Protein AF-A0A871RFK1-F1 (afdb_monomer_lite)

Organism: Dekkera bruxellensis (NCBI:txid5007)

Radius of gyration: 20.83 Å; chains: 1; bounding box: 51×45×63 Å

Foldseek 3Di:
DDAELVCQVVLLVLCVVCVPQRAAAAEHHQLHLLLADQDDQVPDPDNDDQLRQLQVSNCVFKPPNDDDDPQQSVLAGRRHHLVVSVVVVLVSCVVDVLHAHDDAEFAPPHAQFSNNPPRYPCVVVCVVDVVVVPVSVVRPHGDPIHGHRVSSVVRRLSSLLSCLVSVHEYEYEDDPPLVVVVVSCCVRQVDDPPDRSDRYAYEDELDDDALVSLLVCCVRPVRYAYEHWCPRDCVPPVVRVLVSVVVVSDDLLRYDYFNPDDLVNVPPPDDPPDDDPVVSSCLSVPPPPPRPNVGVVRSVVRQVSVCVSDPPNHPVSNVVSVCVNSVPDD

Sequence (330 aa):
MSTNFIDYSLIHDLSENFPCFVNPNYGVHPWFSHLFTFENFDQEDGYLTTMEIKRKHYSSIFQPSKEISDELLMALPVPIYFPEFIKRIEQLLLENPKSGIGEIGIDKVFRVPQCGYLGVKECQEWIDNPKLKSKVFECTDRSPFRTSMEHQVKILKQFLLLAKKLHRHISLHCVGNDGKLFNILKEIFGGGNGKTYSSEWIDLHSYSGSIEQIRVYTKSFPNIKFSISKVLNLERYKERLRKAFELHYVGVQNILLESDLGLDGLYWEERQNQKCEDDRYEFLISRKEGAQNRHTGLLKDTFEQLEKLGPGITLQKLDKNYAEYLSISD

Structure (mmCIF, N/CA/C/O backbone):
data_AF-A0A871RFK1-F1
#
_entry.id   AF-A0A871RFK1-F1
#
loop_
_atom_site.group_PDB
_atom_site.id
_atom_site.type_symbol
_atom_site.label_atom_id
_atom_site.label_alt_id
_atom_site.label_comp_id
_atom_site.label_asym_id
_atom_site.label_entity_id
_atom_site.label_seq_id
_atom_site.pdbx_PDB_ins_code
_atom_site.Cartn_x
_atom_site.Cartn_y
_atom_site.Cartn_z
_atom_site.occupancy
_atom_site.B_iso_or_equiv
_atom_site.auth_seq_id
_atom_site.auth_comp_id
_atom_site.auth_asym_id
_atom_site.auth_atom_id
_atom_site.pdbx_PDB_model_num
ATOM 1 N N . MET A 1 1 ? -1.344 -9.044 3.424 1.00 84.31 1 MET A N 1
ATOM 2 C CA . MET A 1 1 ? -1.675 -8.212 2.246 1.00 84.31 1 MET A CA 1
ATOM 3 C C . MET A 1 1 ? -0.592 -8.428 1.212 1.00 84.31 1 MET A C 1
ATOM 5 O O . MET A 1 1 ? 0.540 -8.657 1.629 1.00 84.31 1 MET A O 1
ATOM 9 N N . SER A 1 2 ? -0.907 -8.433 -0.086 1.00 84.56 2 SER A N 1
ATOM 10 C CA . SER A 1 2 ? 0.148 -8.551 -1.095 1.00 84.56 2 SER A CA 1
ATOM 11 C C . SER A 1 2 ? 0.857 -7.211 -1.204 1.00 84.56 2 SER A C 1
ATOM 13 O O . SER A 1 2 ? 0.207 -6.166 -1.233 1.00 84.56 2 SER A O 1
ATOM 15 N N . THR A 1 3 ? 2.184 -7.236 -1.251 1.00 80.38 3 THR A N 1
ATOM 16 C CA . THR A 1 3 ? 2.973 -6.012 -1.432 1.00 80.38 3 THR A CA 1
ATOM 17 C C . THR A 1 3 ? 3.567 -5.949 -2.832 1.00 80.38 3 THR A C 1
ATOM 19 O O . THR A 1 3 ? 3.635 -4.875 -3.430 1.00 80.38 3 THR A O 1
ATOM 22 N N . ASN A 1 4 ? 3.946 -7.099 -3.388 1.00 79.06 4 ASN A N 1
ATOM 23 C CA . ASN A 1 4 ? 4.531 -7.226 -4.716 1.00 79.06 4 ASN A CA 1
ATOM 24 C C . ASN A 1 4 ? 3.680 -8.142 -5.630 1.00 79.06 4 ASN A C 1
ATOM 26 O O . ASN A 1 4 ? 2.620 -8.642 -5.250 1.00 79.06 4 ASN A O 1
ATOM 30 N N . PHE A 1 5 ? 4.155 -8.358 -6.860 1.00 77.12 5 PHE A N 1
ATOM 31 C CA . PHE A 1 5 ? 3.477 -9.183 -7.867 1.00 77.12 5 PHE A CA 1
ATOM 32 C C . PHE A 1 5 ? 3.624 -10.702 -7.665 1.00 77.12 5 PHE A C 1
ATOM 34 O O . PHE A 1 5 ? 3.011 -11.460 -8.404 1.00 77.12 5 PHE A O 1
ATOM 41 N N . ILE A 1 6 ? 4.453 -11.157 -6.733 1.00 77.25 6 ILE A N 1
ATOM 42 C CA . ILE A 1 6 ? 4.689 -12.571 -6.416 1.00 77.25 6 ILE A CA 1
ATOM 43 C C . ILE A 1 6 ? 3.770 -13.000 -5.264 1.00 77.25 6 ILE A C 1
ATOM 45 O O . ILE A 1 6 ? 3.213 -14.094 -5.280 1.00 77.25 6 ILE A O 1
ATOM 49 N N . ASP A 1 7 ? 3.545 -12.115 -4.291 1.00 80.75 7 ASP A N 1
ATOM 50 C CA . ASP A 1 7 ? 2.812 -12.437 -3.064 1.00 80.75 7 ASP A CA 1
ATOM 51 C C . ASP A 1 7 ? 1.319 -12.712 -3.306 1.00 80.75 7 ASP A C 1
ATOM 53 O O . ASP A 1 7 ? 0.676 -13.371 -2.488 1.00 80.75 7 ASP A O 1
ATOM 57 N N . TYR A 1 8 ? 0.729 -12.185 -4.389 1.00 86.25 8 TYR A N 1
ATOM 58 C CA . TYR A 1 8 ? -0.724 -12.256 -4.579 1.00 86.25 8 TYR A CA 1
ATOM 59 C C . TYR A 1 8 ? -1.221 -13.701 -4.725 1.00 86.25 8 TYR A C 1
ATOM 61 O O . TYR A 1 8 ? -2.294 -14.012 -4.212 1.00 86.25 8 TYR A O 1
ATOM 69 N N . SER A 1 9 ? -0.454 -14.587 -5.377 1.00 84.06 9 SER A N 1
ATOM 70 C CA . SER A 1 9 ? -0.829 -16.000 -5.505 1.00 84.06 9 SER A CA 1
ATOM 71 C C . SER A 1 9 ? -0.692 -16.724 -4.171 1.00 84.06 9 SER A C 1
ATOM 73 O O . SER A 1 9 ? -1.617 -17.413 -3.769 1.00 84.06 9 SER A O 1
ATOM 75 N N . LEU A 1 10 ? 0.390 -16.474 -3.424 1.00 83.31 10 LEU A N 1
ATOM 76 C CA . LEU A 1 10 ? 0.588 -17.048 -2.088 1.00 83.31 10 LEU A CA 1
ATOM 77 C C . LEU A 1 10 ? -0.544 -16.660 -1.131 1.00 83.31 10 LEU A C 1
ATOM 79 O O . LEU A 1 10 ? -1.029 -17.478 -0.355 1.00 83.31 10 LEU A O 1
ATOM 83 N N . ILE A 1 11 ? -0.987 -15.405 -1.186 1.00 85.31 11 ILE A N 1
ATOM 84 C CA . ILE A 1 11 ? -2.087 -14.908 -0.353 1.00 85.31 11 ILE A CA 1
ATOM 85 C C . ILE A 1 11 ? -3.430 -15.479 -0.795 1.00 85.31 11 ILE A C 1
ATOM 87 O O . ILE A 1 11 ? -4.276 -15.753 0.055 1.00 85.31 11 ILE A O 1
ATOM 91 N N . HIS A 1 12 ? -3.628 -15.666 -2.099 1.00 88.00 12 HIS A N 1
ATOM 92 C CA . HIS A 1 12 ? -4.802 -16.355 -2.612 1.00 88.00 12 HIS A CA 1
ATOM 93 C C . HIS A 1 12 ? -4.849 -17.807 -2.117 1.00 88.00 12 HIS A C 1
ATOM 95 O O . HIS A 1 12 ? -5.829 -18.186 -1.478 1.00 88.00 12 HIS A O 1
ATOM 101 N N . ASP A 1 13 ? -3.762 -18.563 -2.273 1.00 85.50 13 ASP A N 1
ATOM 102 C CA . ASP A 1 13 ? -3.661 -19.945 -1.794 1.00 85.50 13 ASP A CA 1
ATOM 103 C C . ASP A 1 13 ? -3.883 -20.031 -0.276 1.00 85.50 13 ASP A C 1
ATOM 105 O O . ASP A 1 13 ? -4.567 -20.927 0.219 1.00 85.50 13 ASP A O 1
ATOM 109 N N . LEU A 1 14 ? -3.361 -19.067 0.491 1.00 83.69 14 LEU A N 1
ATOM 110 C CA . LEU A 1 14 ? -3.623 -18.978 1.929 1.00 83.69 14 LEU A CA 1
ATOM 111 C C . LEU A 1 14 ? -5.095 -18.731 2.249 1.00 83.69 14 LEU A C 1
ATOM 113 O O . LEU A 1 14 ? -5.609 -19.299 3.212 1.00 83.69 14 LEU A O 1
ATOM 117 N N . SER A 1 15 ? -5.770 -17.891 1.468 1.00 87.38 15 SER A N 1
ATOM 118 C CA . SER A 1 15 ? -7.193 -17.621 1.667 1.00 87.38 15 SER A CA 1
ATOM 119 C C . SER A 1 15 ? -8.080 -18.816 1.335 1.00 87.38 15 SER A C 1
ATOM 121 O O . SER A 1 15 ? -9.056 -19.038 2.043 1.00 87.38 15 SER A O 1
ATOM 123 N N . GLU A 1 16 ? -7.703 -19.627 0.346 1.00 86.81 16 GLU A N 1
ATOM 124 C CA . GLU A 1 16 ? -8.423 -20.857 0.001 1.00 86.81 16 GLU A CA 1
ATOM 125 C C . GLU A 1 16 ? -8.238 -21.943 1.068 1.00 86.81 16 GLU A C 1
ATOM 127 O O . GLU A 1 16 ? -9.184 -22.641 1.429 1.00 86.81 16 GLU A O 1
ATOM 132 N N . ASN A 1 17 ? -7.032 -22.054 1.634 1.00 83.62 17 ASN A N 1
ATOM 133 C CA . ASN A 1 17 ? -6.745 -23.030 2.686 1.00 83.62 17 ASN A CA 1
ATOM 134 C C . ASN A 1 17 ? -7.296 -22.615 4.062 1.00 83.62 17 ASN A C 1
ATOM 136 O O . ASN A 1 17 ? -7.640 -23.474 4.876 1.00 83.62 17 ASN A O 1
ATOM 140 N N . PHE A 1 18 ? -7.403 -21.308 4.337 1.00 82.31 18 PHE A N 1
ATOM 141 C CA . PHE A 1 18 ? -7.827 -20.773 5.638 1.00 82.31 18 PHE A CA 1
ATOM 142 C C . PHE A 1 18 ? -8.900 -19.667 5.526 1.00 82.31 18 PHE A C 1
ATOM 144 O O . PHE A 1 18 ? -8.727 -18.580 6.090 1.00 82.31 18 PHE A O 1
ATOM 151 N N . PRO A 1 19 ? -10.055 -19.927 4.884 1.00 80.94 19 PRO A N 1
ATOM 152 C CA . PRO A 1 19 ? -11.043 -18.900 4.517 1.00 80.94 19 PRO A CA 1
ATOM 153 C C . PRO A 1 19 ? -11.744 -18.225 5.707 1.00 80.94 19 PRO A C 1
ATOM 155 O O . PRO A 1 19 ? -12.344 -17.159 5.561 1.00 80.94 19 PRO A O 1
ATOM 158 N N . CYS A 1 20 ? -11.678 -18.823 6.901 1.00 77.88 20 CYS A N 1
ATOM 159 C CA . CYS A 1 20 ? -12.204 -18.229 8.135 1.00 77.88 20 CYS A CA 1
ATOM 160 C C . CYS A 1 20 ? -11.211 -17.285 8.832 1.00 77.88 20 CYS A C 1
ATOM 162 O O . CYS A 1 20 ? -11.619 -16.519 9.700 1.00 77.88 20 CYS A O 1
ATOM 164 N N . PHE A 1 21 ? -9.923 -17.357 8.487 1.00 75.62 21 PHE A N 1
ATOM 165 C CA . PHE A 1 21 ? -8.849 -16.631 9.175 1.00 75.62 21 PHE A CA 1
ATOM 166 C C . PHE A 1 21 ? -8.139 -15.628 8.270 1.00 75.62 21 PHE A C 1
ATOM 168 O O . PHE A 1 21 ? -7.606 -14.632 8.755 1.00 75.62 21 PHE A O 1
ATOM 175 N N . VAL A 1 22 ? -8.130 -15.878 6.962 1.00 82.75 22 VAL A N 1
ATOM 176 C CA . VAL A 1 22 ? -7.402 -15.072 5.988 1.00 82.75 22 VAL A CA 1
ATOM 177 C C . VAL A 1 22 ? -8.393 -14.337 5.101 1.00 82.75 22 VAL A C 1
ATOM 179 O O . VAL A 1 22 ? -9.100 -14.940 4.298 1.00 82.75 22 VAL A O 1
ATOM 182 N N . ASN A 1 23 ? -8.399 -13.010 5.219 1.00 86.75 23 ASN A N 1
ATOM 183 C CA . ASN A 1 23 ? -9.029 -12.143 4.236 1.00 86.75 23 ASN A CA 1
ATOM 184 C C . ASN A 1 23 ? -7.957 -11.598 3.270 1.00 86.75 23 ASN A C 1
ATOM 186 O O . ASN A 1 23 ? -7.140 -10.761 3.680 1.00 86.75 23 ASN A O 1
ATOM 190 N N . PRO A 1 24 ? -7.901 -12.073 2.012 1.00 91.75 24 PRO A N 1
ATOM 191 C CA . PRO A 1 24 ? -6.840 -11.687 1.104 1.00 91.75 24 PRO A CA 1
ATOM 192 C C . PRO A 1 24 ? -7.029 -10.238 0.656 1.00 91.75 24 PRO A C 1
ATOM 194 O O . PRO A 1 24 ? -8.115 -9.800 0.291 1.00 91.75 24 PRO A O 1
ATOM 197 N N . ASN A 1 25 ? -5.935 -9.489 0.679 1.00 93.25 25 ASN A N 1
ATOM 198 C CA . ASN A 1 25 ? -5.876 -8.136 0.152 1.00 93.25 25 ASN A CA 1
ATOM 199 C C . ASN A 1 25 ? -4.834 -8.120 -0.959 1.00 93.25 25 ASN A C 1
ATOM 201 O O . ASN A 1 25 ? -3.708 -8.577 -0.730 1.00 93.25 25 ASN A O 1
ATOM 205 N N . TYR A 1 26 ? -5.239 -7.636 -2.134 1.00 95.38 26 TYR A N 1
ATOM 206 C CA . TYR A 1 26 ? -4.421 -7.631 -3.341 1.00 95.38 26 TYR A CA 1
ATOM 207 C C . TYR A 1 26 ? -4.060 -6.207 -3.758 1.00 95.38 26 TYR A C 1
ATOM 209 O O . TYR A 1 26 ? -4.926 -5.353 -3.940 1.00 95.38 26 TYR A O 1
ATOM 217 N N . GLY A 1 27 ? -2.777 -5.941 -3.947 1.00 94.88 27 GLY A N 1
ATOM 218 C CA . GLY A 1 27 ? -2.260 -4.614 -4.235 1.00 94.88 27 GLY A CA 1
ATOM 219 C C . GLY A 1 27 ? -0.794 -4.624 -4.644 1.00 94.88 27 GLY A C 1
ATOM 220 O O . GLY A 1 27 ? -0.107 -5.645 -4.576 1.00 94.88 27 GLY A O 1
ATOM 221 N N . VAL A 1 28 ? -0.342 -3.456 -5.099 1.00 94.31 28 VAL A N 1
ATOM 222 C CA . VAL A 1 28 ? 1.063 -3.150 -5.369 1.00 94.31 28 VAL A CA 1
ATOM 223 C C . VAL A 1 28 ? 1.486 -2.026 -4.443 1.00 94.31 28 VAL A C 1
ATOM 225 O O . VAL A 1 28 ? 1.091 -0.867 -4.621 1.00 94.31 28 VAL A O 1
ATOM 228 N N . HIS A 1 29 ? 2.348 -2.369 -3.498 1.00 94.81 29 HIS A N 1
ATOM 229 C CA . HIS A 1 29 ? 2.961 -1.415 -2.601 1.00 94.81 29 HIS A CA 1
ATOM 230 C C . HIS A 1 29 ? 3.840 -0.441 -3.410 1.00 94.81 29 HIS A C 1
ATOM 232 O O . HIS A 1 29 ? 4.533 -0.865 -4.346 1.00 94.81 29 HIS A O 1
ATOM 238 N N . PRO A 1 30 ? 3.883 0.867 -3.085 1.00 95.50 30 PRO A N 1
ATOM 239 C CA . PRO A 1 30 ? 4.651 1.856 -3.846 1.00 95.50 30 PRO A CA 1
ATOM 240 C C . PRO A 1 30 ? 6.140 1.537 -3.977 1.00 95.50 30 PRO A C 1
ATOM 242 O O . PRO A 1 30 ? 6.769 1.990 -4.934 1.00 95.50 30 PRO A O 1
ATOM 245 N N . TRP A 1 31 ? 6.706 0.728 -3.082 1.00 92.69 31 TRP A N 1
ATOM 246 C CA . TRP A 1 31 ? 8.080 0.236 -3.219 1.00 92.69 31 TRP A CA 1
ATOM 247 C C . TRP A 1 31 ? 8.287 -0.565 -4.507 1.00 92.69 31 TRP A C 1
ATOM 249 O O . TRP A 1 31 ? 9.310 -0.401 -5.163 1.00 92.69 31 TRP A O 1
ATOM 259 N N . PHE A 1 32 ? 7.289 -1.337 -4.932 1.00 93.50 32 PHE A N 1
ATOM 260 C CA . PHE A 1 32 ? 7.335 -2.197 -6.118 1.00 93.50 32 PHE A CA 1
ATOM 261 C C . PHE A 1 32 ? 6.667 -1.579 -7.348 1.00 93.50 32 PHE A C 1
ATOM 263 O O . PHE A 1 32 ? 6.659 -2.182 -8.415 1.00 93.50 32 PHE A O 1
ATOM 270 N N . SER A 1 33 ? 6.157 -0.350 -7.237 1.00 95.12 33 SER A N 1
ATOM 271 C CA . SER A 1 33 ? 5.533 0.378 -8.353 1.00 95.12 33 SER A CA 1
ATOM 272 C C . SER A 1 33 ? 6.406 0.424 -9.611 1.00 95.12 33 SER A C 1
ATOM 274 O O . SER A 1 33 ? 5.896 0.289 -10.714 1.00 95.12 33 SER A O 1
ATOM 276 N N . HIS A 1 34 ? 7.728 0.545 -9.454 1.00 94.31 34 HIS A N 1
ATOM 277 C CA . HIS A 1 34 ? 8.665 0.603 -10.575 1.00 94.31 34 HIS A CA 1
ATOM 278 C C . HIS A 1 34 ? 8.710 -0.662 -11.432 1.00 94.31 34 HIS A C 1
ATOM 280 O O . HIS A 1 34 ? 9.168 -0.605 -12.570 1.00 94.31 34 HIS A O 1
ATOM 286 N N . LEU A 1 35 ? 8.241 -1.793 -10.910 1.00 93.56 35 LEU A N 1
ATOM 287 C CA . LEU A 1 35 ? 8.235 -3.067 -11.618 1.00 93.56 35 LEU A CA 1
ATOM 288 C C . LEU A 1 35 ? 7.135 -3.154 -12.675 1.00 93.56 35 LEU A C 1
ATOM 290 O O . LEU A 1 35 ? 7.085 -4.135 -13.404 1.00 93.56 35 LEU A O 1
ATOM 294 N N . PHE A 1 36 ? 6.261 -2.155 -12.769 1.00 95.19 36 PHE A N 1
ATOM 295 C CA . PHE A 1 36 ? 5.102 -2.177 -13.646 1.00 95.19 36 PHE A CA 1
ATOM 296 C C . PHE A 1 36 ? 5.214 -1.132 -14.748 1.00 95.19 36 PHE A C 1
ATOM 298 O O . PHE A 1 36 ? 5.597 0.005 -14.498 1.00 95.19 36 PHE A O 1
ATOM 305 N N . THR A 1 37 ? 4.821 -1.492 -15.965 1.00 96.69 37 THR A N 1
ATOM 306 C CA . THR A 1 37 ? 4.751 -0.590 -17.118 1.00 96.69 37 THR A CA 1
ATOM 307 C C . THR A 1 37 ? 3.324 -0.486 -17.651 1.00 96.69 37 THR A C 1
ATOM 309 O O . THR A 1 37 ? 2.508 -1.392 -17.496 1.00 96.69 37 THR A O 1
ATOM 312 N N . PHE A 1 38 ? 3.018 0.639 -18.293 1.00 96.94 38 PHE A N 1
ATOM 313 C CA . PHE A 1 38 ? 1.800 0.814 -19.092 1.00 96.94 38 PHE A CA 1
ATOM 314 C C . PHE A 1 38 ? 2.080 0.742 -20.598 1.00 96.94 38 PHE A C 1
ATOM 316 O O . PHE A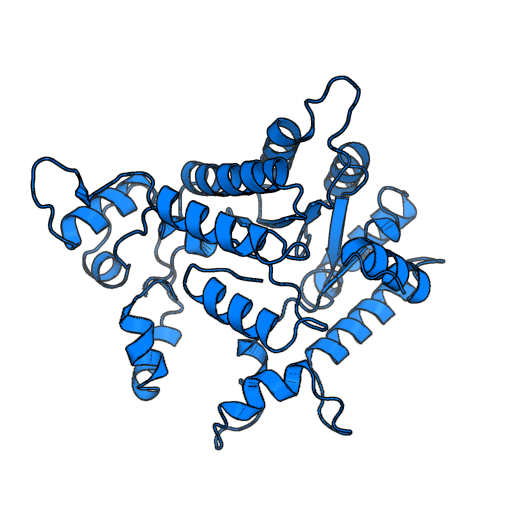 1 38 ? 1.139 0.803 -21.386 1.00 96.94 38 PHE A O 1
ATOM 323 N N . GLU A 1 39 ? 3.349 0.641 -20.991 1.00 94.56 39 GLU A N 1
ATOM 324 C CA . GLU A 1 39 ? 3.770 0.431 -22.374 1.00 94.56 39 GLU A CA 1
ATOM 325 C C . GLU A 1 39 ? 3.742 -1.065 -22.681 1.00 94.56 39 GLU A C 1
ATOM 327 O O . GLU A 1 39 ? 4.198 -1.877 -21.875 1.00 94.56 39 GLU A O 1
ATOM 332 N N . ASN A 1 40 ? 3.170 -1.425 -23.829 1.00 91.56 40 ASN A N 1
ATOM 333 C CA . ASN A 1 40 ? 3.165 -2.803 -24.294 1.00 91.56 40 ASN A CA 1
ATOM 334 C C . ASN A 1 40 ? 4.385 -3.039 -25.190 1.00 91.56 40 ASN A C 1
ATOM 336 O O . ASN A 1 40 ? 4.346 -2.739 -26.382 1.00 91.56 40 ASN A O 1
ATOM 340 N N . PHE A 1 41 ? 5.456 -3.571 -24.602 1.00 86.88 41 PHE A N 1
ATOM 341 C CA . PHE A 1 41 ? 6.702 -3.847 -25.317 1.00 86.88 41 PHE A CA 1
ATOM 342 C C . PHE A 1 41 ? 6.613 -5.048 -26.272 1.00 86.88 41 PHE A C 1
ATOM 344 O O . PHE A 1 41 ? 7.474 -5.180 -27.136 1.00 86.88 41 PHE A O 1
ATOM 351 N N . ASP A 1 42 ? 5.562 -5.873 -26.187 1.00 77.50 42 ASP A N 1
ATOM 352 C CA . ASP A 1 42 ? 5.344 -6.999 -27.109 1.00 77.50 42 ASP A CA 1
ATOM 353 C C . ASP A 1 42 ? 4.800 -6.548 -28.479 1.00 77.50 42 ASP A C 1
ATOM 355 O O . ASP A 1 42 ? 4.750 -7.338 -29.420 1.00 77.50 42 ASP A O 1
ATOM 359 N N . GLN A 1 43 ? 4.357 -5.289 -28.595 1.00 67.88 43 GLN A N 1
ATOM 360 C CA . GLN A 1 43 ? 3.710 -4.728 -29.789 1.00 67.88 43 GLN A CA 1
ATOM 361 C C . GLN A 1 43 ? 4.558 -3.678 -30.526 1.00 67.88 43 GLN A C 1
ATOM 363 O O . GLN A 1 43 ? 4.059 -3.061 -31.465 1.00 67.88 43 GLN A O 1
ATOM 368 N N . GLU A 1 44 ? 5.806 -3.433 -30.116 1.00 63.62 44 GLU A N 1
ATOM 369 C CA . GLU A 1 44 ? 6.665 -2.458 -30.801 1.00 63.62 44 GLU A CA 1
ATOM 370 C C . GLU A 1 44 ? 7.214 -3.010 -32.129 1.00 63.62 44 GLU A C 1
ATOM 372 O O . GLU A 1 44 ? 7.604 -4.173 -32.215 1.00 63.62 44 GLU A O 1
ATOM 377 N N . ASP A 1 45 ? 7.274 -2.149 -33.158 1.00 53.75 45 ASP A N 1
ATOM 378 C CA . ASP A 1 45 ? 7.671 -2.437 -34.557 1.00 53.75 45 ASP A CA 1
ATOM 379 C C . ASP A 1 45 ? 9.154 -2.857 -34.745 1.00 53.75 45 ASP A C 1
ATOM 381 O O . ASP A 1 45 ? 9.724 -2.797 -35.835 1.00 53.75 45 ASP A O 1
ATOM 385 N N . GLY A 1 46 ? 9.801 -3.324 -33.681 1.00 63.22 46 GLY A N 1
ATOM 386 C CA . GLY A 1 46 ? 11.129 -3.912 -33.668 1.00 63.22 46 GLY A CA 1
ATOM 387 C C . GLY A 1 46 ? 11.298 -4.714 -32.385 1.00 63.22 46 GLY A C 1
ATOM 388 O O . GLY A 1 46 ? 10.930 -4.249 -31.311 1.00 63.22 46 GLY A O 1
ATOM 389 N N . TYR A 1 47 ? 11.840 -5.927 -32.490 1.00 74.94 47 TYR A N 1
ATOM 390 C CA . TYR A 1 47 ? 12.108 -6.786 -31.337 1.00 74.94 47 TYR A CA 1
ATOM 391 C C . TYR A 1 47 ? 13.158 -6.134 -30.425 1.00 74.94 47 TYR A C 1
ATOM 393 O O . TYR A 1 47 ? 14.356 -6.354 -30.606 1.00 74.94 47 TYR A O 1
ATOM 401 N N . LEU A 1 48 ? 12.719 -5.316 -29.463 1.00 85.19 48 LEU A N 1
ATOM 402 C CA . LEU A 1 48 ? 13.598 -4.783 -28.430 1.00 85.19 48 LEU A CA 1
ATOM 403 C C . LEU A 1 48 ? 14.176 -5.942 -27.621 1.00 85.19 48 LEU A C 1
ATOM 405 O O . LEU A 1 48 ? 13.473 -6.864 -27.202 1.00 85.19 48 LEU A O 1
ATOM 409 N N . THR A 1 49 ? 15.473 -5.877 -27.354 1.00 91.44 49 THR A N 1
ATOM 410 C CA . THR A 1 49 ? 16.112 -6.780 -26.406 1.00 91.44 49 THR A CA 1
ATOM 411 C C . THR A 1 49 ? 15.594 -6.517 -24.992 1.00 91.44 49 THR A C 1
ATOM 413 O O . THR A 1 49 ? 15.170 -5.414 -24.636 1.00 91.44 49 THR A O 1
ATOM 416 N N . THR A 1 50 ? 15.710 -7.523 -24.125 1.00 90.25 50 THR A N 1
ATOM 417 C CA . THR A 1 50 ? 15.404 -7.402 -22.694 1.00 90.25 50 THR A CA 1
ATOM 418 C C . THR A 1 50 ? 16.071 -6.184 -22.047 1.00 90.25 50 THR A C 1
ATOM 420 O O . THR A 1 50 ? 15.442 -5.493 -21.249 1.00 90.25 50 THR A O 1
ATOM 423 N N . MET A 1 51 ? 17.331 -5.898 -22.387 1.00 92.31 51 MET A N 1
ATOM 424 C CA . MET A 1 51 ? 18.063 -4.768 -21.812 1.00 92.31 51 MET A CA 1
ATOM 425 C C . MET A 1 51 ? 17.509 -3.420 -22.286 1.00 92.31 51 MET A C 1
ATOM 427 O O . MET A 1 51 ? 17.389 -2.493 -21.487 1.00 92.31 51 MET A O 1
ATOM 431 N N . GLU A 1 52 ? 17.122 -3.314 -23.558 1.00 93.88 52 GLU A N 1
ATOM 432 C CA . GLU A 1 52 ? 16.512 -2.101 -24.110 1.00 93.88 52 GLU A CA 1
ATOM 433 C C . GLU A 1 52 ? 15.149 -1.821 -23.478 1.00 93.88 52 GLU A C 1
ATOM 435 O O . GLU A 1 52 ? 14.895 -0.683 -23.087 1.00 93.88 52 GLU A O 1
ATOM 440 N N . ILE A 1 53 ? 14.320 -2.854 -23.278 1.00 94.12 53 ILE A N 1
ATOM 441 C CA . ILE A 1 53 ? 13.033 -2.737 -22.575 1.00 94.12 53 ILE A CA 1
ATOM 442 C C . ILE A 1 53 ? 13.244 -2.202 -21.154 1.00 94.12 53 ILE A C 1
ATOM 444 O O . ILE A 1 53 ? 12.636 -1.203 -20.761 1.00 94.12 53 ILE A O 1
ATOM 448 N N . LYS A 1 54 ? 14.141 -2.836 -20.385 1.00 94.12 54 LYS A N 1
ATOM 449 C CA . LYS A 1 54 ? 14.465 -2.404 -19.018 1.00 94.12 54 LYS A CA 1
ATOM 450 C C . LYS A 1 54 ? 14.961 -0.959 -19.012 1.00 94.12 54 LYS A C 1
ATOM 452 O O . LYS A 1 54 ? 14.446 -0.131 -18.263 1.00 94.12 54 LYS A O 1
ATOM 457 N N . ARG A 1 55 ? 15.930 -0.628 -19.870 1.00 95.44 55 ARG A N 1
ATOM 458 C CA . ARG A 1 55 ? 16.513 0.716 -19.950 1.00 95.44 55 ARG A CA 1
ATOM 459 C C . ARG A 1 55 ? 15.463 1.764 -20.311 1.00 95.44 55 ARG A C 1
ATOM 461 O O . ARG A 1 55 ? 15.421 2.799 -19.648 1.00 95.44 55 ARG A O 1
ATOM 468 N N . LYS A 1 56 ? 14.611 1.497 -21.304 1.00 95.25 56 LYS A N 1
ATOM 469 C CA . LYS A 1 56 ? 13.537 2.397 -21.750 1.00 95.25 56 LYS A CA 1
ATOM 470 C C . LYS A 1 56 ? 12.537 2.662 -20.628 1.00 95.25 56 LYS A C 1
ATOM 472 O O . LYS A 1 56 ? 12.314 3.818 -20.269 1.00 95.25 56 LYS A O 1
ATOM 477 N N . HIS A 1 57 ? 12.017 1.602 -20.011 1.00 96.38 57 HIS A N 1
ATOM 478 C CA . HIS A 1 57 ? 11.061 1.716 -18.913 1.00 96.38 57 HIS A CA 1
ATOM 479 C C . HIS A 1 57 ? 11.656 2.429 -17.697 1.00 96.38 57 HIS A C 1
ATOM 481 O O . HIS A 1 57 ? 11.172 3.494 -17.315 1.00 96.38 57 HIS A O 1
ATOM 487 N N . TYR A 1 58 ? 12.734 1.900 -17.108 1.00 96.00 58 TYR A N 1
ATOM 488 C CA . TYR A 1 58 ? 13.269 2.427 -15.850 1.00 96.00 58 TYR A CA 1
ATOM 489 C C . TYR A 1 58 ? 13.790 3.859 -15.988 1.00 96.00 58 TYR A C 1
ATOM 491 O O . TYR A 1 58 ? 13.563 4.669 -15.090 1.00 96.00 58 TYR A O 1
ATOM 499 N N . SER A 1 59 ? 14.397 4.220 -17.126 1.00 96.75 59 SER A N 1
ATOM 500 C CA . SER A 1 59 ? 14.840 5.604 -17.366 1.00 96.75 59 SER A CA 1
ATOM 501 C C . SER A 1 59 ? 13.671 6.589 -17.444 1.00 96.75 59 SER A C 1
ATOM 503 O O . SER A 1 59 ? 13.834 7.747 -17.069 1.00 96.75 59 SER A O 1
ATOM 505 N N . SER A 1 60 ? 12.490 6.148 -17.892 1.00 97.00 60 SER A N 1
ATOM 506 C CA . SER A 1 60 ? 11.302 7.009 -17.982 1.00 97.00 60 SER A CA 1
ATOM 507 C C . SER A 1 60 ? 10.654 7.292 -16.620 1.00 97.00 60 SER A C 1
ATOM 509 O O . SER A 1 60 ? 10.043 8.344 -16.424 1.00 97.00 60 SER A O 1
ATOM 511 N N . ILE A 1 61 ? 10.798 6.374 -15.657 1.00 97.38 61 ILE A N 1
ATOM 512 C CA . ILE A 1 61 ? 10.117 6.457 -14.359 1.00 97.38 61 ILE A CA 1
ATOM 513 C C . ILE A 1 61 ? 11.046 6.781 -13.193 1.00 97.38 61 ILE A C 1
ATOM 515 O O . ILE A 1 61 ? 10.552 7.144 -12.128 1.00 97.38 61 ILE A O 1
ATOM 519 N N . PHE A 1 62 ? 12.364 6.648 -13.335 1.00 97.00 62 PHE A N 1
ATOM 520 C CA . PHE A 1 62 ? 13.292 6.918 -12.243 1.00 97.00 62 PHE A CA 1
ATOM 521 C C . PHE A 1 62 ? 13.615 8.400 -12.078 1.00 97.00 62 PHE A C 1
ATOM 523 O O . PHE A 1 62 ? 13.686 9.187 -13.018 1.00 97.00 62 PHE A O 1
ATOM 530 N N . GLN A 1 63 ? 13.809 8.779 -10.818 1.00 95.38 63 GLN A N 1
ATOM 531 C CA . GLN A 1 63 ? 14.219 10.107 -10.395 1.00 95.38 63 GLN A CA 1
ATOM 532 C C . GLN A 1 63 ? 15.390 10.006 -9.408 1.00 95.38 63 GLN A C 1
ATOM 534 O O . GLN A 1 63 ? 15.331 9.179 -8.495 1.00 95.38 63 GLN A O 1
ATOM 539 N N . PRO A 1 64 ? 16.425 10.856 -9.523 1.00 95.31 64 PRO A N 1
ATOM 540 C CA . PRO A 1 64 ? 16.606 11.875 -10.563 1.00 95.31 64 PRO A CA 1
ATOM 541 C C . PRO A 1 64 ? 16.860 11.254 -11.946 1.00 95.31 64 PRO A C 1
ATOM 543 O O . PRO A 1 64 ? 17.385 10.147 -12.026 1.00 95.31 64 PRO A O 1
ATOM 546 N N . SER A 1 65 ? 16.528 11.983 -13.017 1.00 93.75 65 SER A N 1
ATOM 547 C CA . SER A 1 65 ? 16.840 11.582 -14.398 1.00 93.75 65 SER A CA 1
ATOM 548 C C . SER A 1 65 ? 18.357 11.557 -14.607 1.00 93.75 65 SER A C 1
ATOM 550 O O . SER A 1 65 ? 18.981 12.593 -14.840 1.00 93.75 65 SER A O 1
ATOM 552 N N . LYS A 1 66 ? 18.958 10.377 -14.454 1.00 92.31 66 LYS A N 1
ATOM 553 C CA . LYS A 1 66 ? 20.389 10.098 -14.615 1.00 92.31 66 LYS A CA 1
ATOM 554 C C . LYS A 1 66 ? 20.560 8.751 -15.303 1.00 92.31 66 LYS A C 1
ATOM 556 O O . LYS A 1 66 ? 19.643 7.935 -15.300 1.00 92.31 66 LYS A O 1
ATOM 561 N N . GLU A 1 67 ? 21.745 8.524 -15.850 1.00 92.56 67 GLU A N 1
ATOM 562 C CA . GLU A 1 67 ? 22.100 7.238 -16.434 1.00 92.56 67 GLU A CA 1
ATOM 563 C C . GLU A 1 67 ? 22.012 6.116 -15.391 1.00 92.56 67 GLU A C 1
ATOM 565 O O . GLU A 1 67 ? 22.564 6.217 -14.293 1.00 92.56 67 GLU A O 1
ATOM 570 N N . ILE A 1 68 ? 21.282 5.060 -15.745 1.00 94.25 68 ILE A N 1
ATOM 571 C CA . ILE A 1 68 ? 21.156 3.839 -14.954 1.00 94.25 68 ILE A CA 1
ATOM 572 C C . ILE A 1 68 ? 22.271 2.891 -15.400 1.00 94.25 68 ILE A C 1
ATOM 574 O O . ILE A 1 68 ? 22.403 2.629 -16.602 1.00 94.25 68 ILE A O 1
ATOM 578 N N . SER A 1 69 ? 23.059 2.398 -14.441 1.00 91.88 69 SER A N 1
ATOM 579 C CA . SER A 1 69 ? 24.161 1.477 -14.722 1.00 91.88 69 SER A CA 1
ATOM 580 C C . SER A 1 69 ?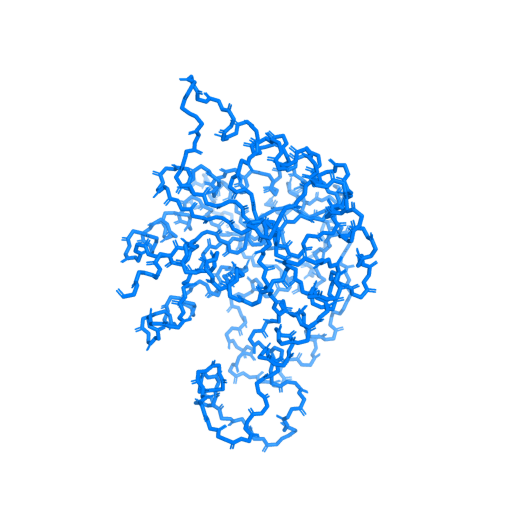 23.644 0.127 -15.222 1.00 91.88 69 SER A C 1
ATOM 582 O O . SER A 1 69 ? 22.539 -0.298 -14.865 1.00 91.88 69 SER A O 1
ATOM 584 N N . ASP A 1 70 ? 24.448 -0.556 -16.036 1.00 90.06 70 ASP A N 1
ATOM 585 C CA . ASP A 1 70 ? 24.090 -1.877 -16.553 1.00 90.06 70 ASP A CA 1
ATOM 586 C C . ASP A 1 70 ? 23.926 -2.897 -15.421 1.00 90.06 70 ASP A C 1
ATOM 588 O O . ASP A 1 70 ? 23.049 -3.748 -15.499 1.00 90.06 70 ASP A O 1
ATOM 592 N N . GLU A 1 71 ? 24.684 -2.784 -14.326 1.00 86.94 71 GLU A N 1
ATOM 593 C CA . GLU A 1 71 ? 24.553 -3.671 -13.163 1.00 86.94 71 GLU A CA 1
ATOM 594 C C . GLU A 1 71 ? 23.174 -3.559 -12.511 1.00 86.94 71 GLU A C 1
ATOM 596 O O . GLU A 1 71 ? 22.558 -4.575 -12.191 1.00 86.94 71 GLU A O 1
ATOM 601 N N . LEU A 1 72 ? 22.661 -2.334 -12.348 1.00 86.88 72 LEU A N 1
ATOM 602 C CA . LEU A 1 72 ? 21.327 -2.126 -11.790 1.00 86.88 72 LEU A CA 1
ATOM 603 C C . LEU A 1 72 ? 20.240 -2.613 -12.756 1.00 86.88 72 LEU A C 1
ATOM 605 O O . LEU A 1 72 ? 19.273 -3.234 -12.326 1.00 86.88 72 LEU A O 1
ATOM 609 N N . LEU A 1 73 ? 20.395 -2.379 -14.062 1.00 90.12 73 LEU A N 1
ATOM 610 C CA . LEU A 1 73 ? 19.451 -2.892 -15.061 1.00 90.12 73 LEU A CA 1
ATOM 611 C C . LEU A 1 73 ? 19.482 -4.421 -15.170 1.00 90.12 73 LEU A C 1
ATOM 613 O O . LEU A 1 73 ? 18.443 -5.038 -15.393 1.00 90.12 73 LEU A O 1
ATOM 617 N N . MET A 1 74 ? 20.643 -5.052 -14.990 1.00 86.38 74 MET A N 1
ATOM 618 C CA . MET A 1 74 ? 20.749 -6.508 -14.904 1.00 86.38 74 MET A CA 1
ATOM 619 C C . MET A 1 74 ? 20.004 -7.041 -13.676 1.00 86.38 74 MET A C 1
ATOM 621 O O . MET A 1 74 ? 19.299 -8.039 -13.802 1.00 86.38 74 MET A O 1
ATOM 625 N N . ALA A 1 75 ? 20.102 -6.353 -12.533 1.00 83.12 75 ALA A N 1
ATOM 626 C CA . ALA A 1 75 ? 19.432 -6.737 -11.291 1.00 83.12 75 ALA A CA 1
ATOM 627 C C . ALA A 1 75 ? 17.910 -6.498 -11.294 1.00 83.12 75 ALA A C 1
ATOM 629 O O . ALA A 1 75 ? 17.174 -7.200 -10.606 1.00 83.12 75 ALA A O 1
ATOM 630 N N . LEU A 1 76 ? 17.418 -5.509 -12.042 1.00 87.06 76 LEU A N 1
ATOM 631 C CA . LEU A 1 76 ? 15.986 -5.234 -12.172 1.00 87.06 76 LEU A CA 1
ATOM 632 C C . LEU A 1 76 ? 15.322 -6.211 -13.156 1.00 87.06 76 LEU A C 1
ATOM 634 O O . LEU A 1 76 ? 15.938 -6.573 -14.157 1.00 87.06 76 LEU A O 1
ATOM 638 N N . PRO A 1 77 ? 14.069 -6.640 -12.941 1.00 87.12 77 PRO A N 1
ATOM 639 C CA . PRO A 1 77 ? 13.371 -7.533 -13.867 1.00 87.12 77 PRO A CA 1
ATOM 640 C C . PRO A 1 77 ? 12.934 -6.821 -15.154 1.00 87.12 77 PRO A C 1
ATOM 642 O O . PRO A 1 77 ? 13.069 -5.611 -15.310 1.00 87.12 77 PRO A O 1
ATOM 645 N N . VAL A 1 78 ? 12.379 -7.579 -16.100 1.00 90.25 78 VAL A N 1
ATOM 646 C CA . VAL A 1 78 ? 11.558 -6.981 -17.166 1.00 90.25 78 VAL A CA 1
ATOM 647 C C . VAL A 1 78 ? 10.276 -6.438 -16.525 1.00 90.25 78 VAL A C 1
ATOM 649 O O . VAL A 1 78 ? 9.660 -7.164 -15.740 1.00 90.25 78 VAL A O 1
ATOM 652 N N . PRO A 1 79 ? 9.865 -5.189 -16.813 1.00 92.88 79 PRO A N 1
ATOM 653 C CA . PRO A 1 79 ? 8.667 -4.622 -16.217 1.00 92.88 79 PRO A CA 1
ATOM 654 C C . PRO A 1 79 ? 7.405 -5.364 -16.658 1.00 92.88 79 PRO A C 1
ATOM 656 O O . PRO A 1 79 ? 7.236 -5.721 -17.821 1.00 92.88 79 PRO A O 1
ATOM 659 N N . ILE A 1 80 ? 6.497 -5.558 -15.712 1.00 92.44 80 ILE A N 1
ATOM 660 C CA . ILE A 1 80 ? 5.236 -6.270 -15.885 1.00 92.44 80 ILE A CA 1
ATOM 661 C C . ILE A 1 80 ? 4.212 -5.333 -16.510 1.00 92.44 80 ILE A C 1
ATOM 663 O O . ILE A 1 80 ? 4.018 -4.208 -16.040 1.00 92.44 80 ILE A O 1
ATOM 667 N N . TYR A 1 81 ? 3.507 -5.803 -17.536 1.00 95.44 81 TYR A N 1
ATOM 668 C CA . TYR A 1 81 ? 2.438 -5.032 -18.153 1.00 95.44 81 TYR A CA 1
ATOM 669 C C . TYR A 1 81 ? 1.248 -4.882 -17.191 1.00 95.44 81 TYR A C 1
ATOM 671 O O . TYR A 1 81 ? 0.469 -5.807 -16.946 1.00 95.44 81 TYR A O 1
ATOM 679 N N . PHE A 1 82 ? 1.113 -3.686 -16.617 1.00 97.12 82 PHE A N 1
ATOM 680 C CA . PHE A 1 82 ? 0.150 -3.388 -15.562 1.00 97.12 82 PHE A CA 1
ATOM 681 C C . PHE A 1 82 ? -1.311 -3.665 -15.956 1.00 97.12 82 PHE A C 1
ATOM 683 O O . PHE A 1 82 ? -2.040 -4.217 -15.130 1.00 97.12 82 PHE A O 1
ATOM 690 N N . PRO A 1 83 ? -1.778 -3.331 -17.180 1.00 97.38 83 PRO A N 1
ATOM 691 C CA . PRO A 1 83 ? -3.161 -3.596 -17.576 1.00 97.38 83 PRO A CA 1
ATOM 692 C C . PRO A 1 83 ? -3.551 -5.078 -17.567 1.00 97.38 83 PRO A C 1
ATOM 694 O O . PRO A 1 83 ? -4.717 -5.387 -17.335 1.00 97.38 83 PRO A O 1
ATOM 697 N N . GLU A 1 84 ? -2.617 -5.998 -17.810 1.00 95.44 84 GLU A N 1
ATOM 698 C CA . GLU A 1 84 ? -2.879 -7.436 -17.683 1.00 95.44 84 GLU A CA 1
ATOM 699 C C . GLU A 1 84 ? -2.874 -7.868 -16.217 1.00 95.44 84 GLU A C 1
ATOM 701 O O . GLU A 1 84 ? -3.797 -8.543 -15.760 1.00 95.44 84 GLU A O 1
ATOM 706 N N . PHE A 1 85 ? -1.892 -7.391 -15.451 1.00 95.25 85 PHE A N 1
ATOM 707 C CA . PHE A 1 85 ? -1.805 -7.670 -14.023 1.00 95.25 85 PHE A CA 1
ATOM 708 C C . PHE A 1 85 ? -3.070 -7.243 -13.265 1.00 95.25 85 PHE A C 1
ATOM 710 O O . PHE A 1 85 ? -3.650 -8.042 -12.532 1.00 95.25 85 PHE A O 1
ATOM 717 N N . ILE A 1 86 ? -3.562 -6.016 -13.471 1.00 97.06 86 ILE A N 1
ATOM 718 C CA . ILE A 1 86 ? -4.759 -5.542 -12.762 1.00 97.06 86 ILE A CA 1
ATOM 719 C C . ILE A 1 86 ? -6.029 -6.299 -13.178 1.00 97.06 86 ILE A C 1
ATOM 721 O O . ILE A 1 86 ? -6.912 -6.483 -12.345 1.00 97.06 86 ILE A O 1
ATOM 725 N N . LYS A 1 87 ? -6.113 -6.806 -14.419 1.00 97.44 87 LYS A N 1
ATOM 726 C CA . LYS A 1 87 ? -7.204 -7.705 -14.836 1.00 97.44 87 LYS A CA 1
ATOM 727 C C . LYS A 1 87 ? -7.162 -9.023 -14.069 1.00 97.44 87 LYS A C 1
ATOM 729 O O . LYS A 1 87 ? -8.212 -9.523 -13.674 1.00 97.44 87 LYS A O 1
ATOM 734 N N . ARG A 1 88 ? -5.966 -9.576 -13.830 1.00 95.38 88 ARG A N 1
ATOM 735 C CA . ARG A 1 88 ? -5.815 -10.774 -12.995 1.00 95.38 88 ARG A CA 1
ATOM 736 C C . ARG A 1 88 ? -6.256 -10.504 -11.558 1.00 95.38 88 ARG A C 1
ATOM 738 O O . ARG A 1 88 ? -6.992 -11.308 -11.000 1.00 95.38 88 ARG A O 1
ATOM 745 N N . ILE A 1 89 ? -5.873 -9.362 -10.985 1.00 96.38 89 ILE A N 1
ATOM 746 C CA . ILE A 1 89 ? -6.329 -8.973 -9.643 1.00 96.38 89 ILE A CA 1
ATOM 747 C C . ILE A 1 89 ? -7.850 -8.788 -9.594 1.00 96.38 89 ILE A C 1
ATOM 749 O O . ILE A 1 89 ? -8.490 -9.252 -8.656 1.00 96.38 89 ILE A O 1
ATOM 753 N N . GLU A 1 90 ? -8.451 -8.168 -10.611 1.00 97.31 90 GLU A N 1
ATOM 754 C CA . GLU A 1 90 ? -9.907 -8.035 -10.711 1.00 97.31 90 GLU A CA 1
ATOM 755 C C . GLU A 1 90 ? -10.621 -9.397 -10.690 1.00 97.31 90 GLU A C 1
ATOM 757 O O . GLU A 1 90 ? -11.629 -9.530 -10.001 1.00 97.31 90 GLU A O 1
ATOM 762 N N . GLN A 1 91 ? -10.091 -10.417 -11.371 1.00 96.38 91 GLN A N 1
ATOM 763 C CA . GLN A 1 91 ? -10.650 -11.776 -11.324 1.00 96.38 91 GLN A CA 1
ATOM 764 C C . GLN A 1 91 ? -10.619 -12.358 -9.905 1.00 96.38 91 GLN A C 1
ATOM 766 O O . GLN A 1 91 ? -11.657 -12.790 -9.410 1.00 96.38 91 GLN A O 1
ATOM 771 N N . LEU A 1 92 ? -9.473 -12.284 -9.220 1.00 94.81 92 LEU A N 1
ATOM 772 C CA . LEU A 1 92 ? -9.330 -12.786 -7.845 1.00 94.81 92 LEU A CA 1
ATOM 773 C C . LEU A 1 92 ? -10.276 -12.069 -6.866 1.00 94.81 92 LEU A C 1
ATOM 775 O O . LEU A 1 92 ? -10.868 -12.687 -5.983 1.00 94.81 92 LEU A O 1
ATOM 779 N N . LEU A 1 93 ? -10.462 -10.757 -7.046 1.00 94.31 93 LEU A N 1
ATOM 780 C CA . LEU A 1 93 ? -11.404 -9.971 -6.247 1.00 94.31 93 LEU A CA 1
ATOM 781 C C . LEU A 1 93 ? -12.863 -10.378 -6.486 1.00 94.31 93 LEU A C 1
ATOM 783 O O . LEU A 1 93 ? -13.689 -10.244 -5.584 1.00 94.31 93 LEU A O 1
ATOM 787 N N . LEU A 1 94 ? -13.213 -10.816 -7.697 1.00 94.88 94 LEU A N 1
ATOM 788 C CA . LEU A 1 94 ? -14.557 -11.300 -8.023 1.00 94.88 94 LEU A CA 1
ATOM 789 C C . LEU A 1 94 ? -14.803 -12.714 -7.480 1.00 94.88 94 LEU A C 1
ATOM 791 O O . LEU A 1 94 ? -15.924 -13.011 -7.075 1.00 94.88 94 LEU A O 1
ATOM 795 N N . GLU A 1 95 ? -13.767 -13.553 -7.438 1.00 93.25 95 GLU A N 1
ATOM 796 C CA . GLU A 1 95 ? -13.814 -14.912 -6.883 1.00 93.25 95 GLU A CA 1
ATOM 797 C C . GLU A 1 95 ? -14.056 -14.909 -5.364 1.00 93.25 95 GLU A C 1
ATOM 799 O O . GLU A 1 95 ? -14.824 -15.731 -4.866 1.00 93.25 95 GLU A O 1
ATOM 804 N N . ASN A 1 96 ? -13.476 -13.950 -4.630 1.00 89.00 96 ASN A N 1
ATOM 805 C CA . ASN A 1 96 ? -13.656 -13.829 -3.182 1.00 89.00 96 ASN A CA 1
ATOM 806 C C . ASN A 1 96 ? -14.347 -12.506 -2.794 1.00 89.00 96 ASN A C 1
ATOM 808 O O . ASN A 1 96 ? -13.685 -11.470 -2.683 1.00 89.00 96 ASN A O 1
ATOM 812 N N . PRO A 1 97 ? -15.660 -12.515 -2.482 1.00 86.19 97 PRO A N 1
ATOM 813 C CA . PRO A 1 97 ? -16.395 -11.320 -2.076 1.00 86.19 97 PRO A CA 1
ATOM 814 C C . PRO A 1 97 ? -15.874 -10.600 -0.832 1.00 86.19 97 PRO A C 1
ATOM 816 O O . PRO A 1 97 ? -16.189 -9.423 -0.670 1.00 86.19 97 PRO A O 1
ATOM 819 N N . LYS A 1 98 ? -15.117 -11.278 0.039 1.00 84.50 98 LYS A N 1
ATOM 820 C CA . LYS A 1 98 ? -14.550 -10.684 1.257 1.00 84.50 98 LYS A CA 1
ATOM 821 C C . LYS A 1 98 ? -13.223 -9.979 1.007 1.00 84.50 98 LYS A C 1
ATOM 823 O O . LYS A 1 98 ? -12.850 -9.150 1.832 1.00 84.50 98 LYS A O 1
ATOM 828 N N . SER A 1 99 ? -12.549 -10.302 -0.099 1.00 91.25 99 SER A N 1
ATOM 829 C CA . SER A 1 99 ? -11.227 -9.776 -0.434 1.00 91.25 99 SER A CA 1
ATOM 830 C C . SER A 1 99 ? -11.201 -8.251 -0.512 1.00 91.25 99 SER A C 1
ATOM 832 O O . SER A 1 99 ? -12.205 -7.604 -0.811 1.00 91.25 99 SER A O 1
ATOM 834 N N . GLY A 1 100 ? -10.037 -7.675 -0.235 1.00 92.25 100 GLY A N 1
ATOM 835 C CA . GLY A 1 100 ? -9.798 -6.238 -0.305 1.00 92.25 100 GLY A CA 1
ATOM 836 C C . GLY A 1 100 ? -8.697 -5.867 -1.280 1.00 92.25 100 GLY A C 1
ATOM 837 O O . GLY A 1 100 ? -8.064 -6.720 -1.909 1.00 92.25 100 GLY A O 1
ATOM 838 N N . ILE A 1 101 ? -8.443 -4.568 -1.391 1.00 95.12 101 ILE A N 1
ATOM 839 C CA . ILE A 1 101 ? -7.343 -4.042 -2.193 1.00 95.12 101 ILE A CA 1
ATOM 840 C C . ILE A 1 101 ? -6.304 -3.413 -1.269 1.00 95.12 101 ILE A C 1
ATOM 842 O O . ILE A 1 101 ? -6.545 -2.406 -0.610 1.00 95.12 101 ILE A O 1
ATOM 846 N N . GLY A 1 102 ? -5.111 -3.988 -1.254 1.00 93.69 102 GLY A N 1
ATOM 847 C CA . GLY A 1 102 ? -4.031 -3.542 -0.391 1.00 93.69 102 GLY A CA 1
ATOM 848 C C . GLY A 1 102 ? -2.856 -4.518 -0.420 1.00 93.69 102 GLY A C 1
ATOM 849 O O . GLY A 1 102 ? -3.030 -5.695 -0.706 1.00 93.69 102 GLY A O 1
ATOM 850 N N . GLU A 1 103 ? -1.640 -4.077 -0.146 1.00 94.19 103 GLU A N 1
ATOM 851 C CA . GLU A 1 103 ? -1.296 -2.700 0.207 1.00 94.19 103 GLU A CA 1
ATOM 852 C C . GLU A 1 103 ? -1.021 -1.882 -1.067 1.00 94.19 103 GLU A C 1
ATOM 854 O O . GLU A 1 103 ? -0.283 -2.319 -1.947 1.00 94.19 103 GLU A O 1
ATOM 859 N N . ILE A 1 104 ? -1.637 -0.705 -1.204 1.00 97.19 104 ILE A N 1
ATOM 860 C CA . ILE A 1 104 ? -1.421 0.216 -2.338 1.00 97.19 104 ILE A CA 1
ATOM 861 C C . ILE A 1 104 ? -1.072 1.599 -1.799 1.00 97.19 104 ILE A C 1
ATOM 863 O O . ILE A 1 104 ? -1.465 1.934 -0.689 1.00 97.19 104 ILE A O 1
ATOM 867 N N . GLY A 1 105 ? -0.392 2.461 -2.555 1.00 97.31 105 GLY A N 1
ATOM 868 C CA . GLY A 1 105 ? -0.118 3.791 -2.010 1.00 97.31 105 GLY A CA 1
ATOM 869 C C . GLY A 1 105 ? 0.922 4.623 -2.730 1.00 97.31 105 GLY A C 1
ATOM 870 O O . GLY A 1 105 ? 1.209 4.416 -3.908 1.00 97.31 105 GLY A O 1
ATOM 871 N N . ILE A 1 106 ? 1.473 5.587 -1.987 1.00 97.62 106 ILE A N 1
ATOM 872 C CA . ILE A 1 106 ? 2.570 6.458 -2.422 1.00 97.62 106 ILE A CA 1
ATOM 873 C C . ILE A 1 106 ? 3.632 6.609 -1.326 1.00 97.62 106 ILE A C 1
ATOM 875 O O . ILE A 1 106 ? 3.332 6.835 -0.157 1.00 97.62 106 ILE A O 1
ATOM 879 N N . ASP A 1 107 ? 4.900 6.566 -1.716 1.00 96.38 107 ASP A N 1
ATOM 880 C CA . ASP A 1 107 ? 6.047 6.693 -0.822 1.00 96.38 107 ASP A CA 1
ATOM 881 C C . ASP A 1 107 ? 7.072 7.680 -1.403 1.00 96.38 107 ASP A C 1
ATOM 883 O O . ASP A 1 107 ? 7.653 7.469 -2.473 1.00 96.38 107 ASP A O 1
ATOM 887 N N . LYS A 1 108 ? 7.292 8.803 -0.701 1.00 94.12 108 LYS A N 1
ATOM 888 C CA . LYS A 1 108 ? 8.259 9.831 -1.126 1.00 94.12 108 LYS A CA 1
ATOM 889 C C . LYS A 1 108 ? 9.709 9.408 -0.944 1.00 94.12 108 LYS A C 1
ATOM 891 O O . LYS A 1 108 ? 10.591 9.956 -1.610 1.00 94.12 108 LYS A O 1
ATOM 896 N N . VAL A 1 109 ? 9.972 8.613 0.088 1.00 91.56 109 VAL A N 1
ATOM 897 C CA . VAL A 1 109 ? 11.304 8.444 0.678 1.00 91.56 109 VAL A CA 1
ATOM 898 C C . VAL A 1 109 ? 11.990 7.185 0.187 1.00 91.56 109 VAL A C 1
ATOM 900 O O . VAL A 1 109 ? 13.227 7.181 0.138 1.00 91.56 109 VAL A O 1
ATOM 903 N N . PHE A 1 110 ? 11.210 6.179 -0.214 1.00 92.25 110 PHE A N 1
ATOM 904 C CA . PHE A 1 110 ? 11.707 4.924 -0.749 1.00 92.25 110 PHE A CA 1
ATOM 905 C C . PHE A 1 110 ? 12.687 5.153 -1.899 1.00 92.25 110 PHE A C 1
ATOM 907 O O . PHE A 1 110 ? 12.489 6.015 -2.757 1.00 92.25 110 PHE A O 1
ATOM 914 N N . ARG A 1 111 ? 13.776 4.389 -1.878 1.00 91.31 111 ARG A N 1
ATOM 915 C CA . ARG A 1 111 ? 14.776 4.327 -2.941 1.00 91.31 111 ARG A CA 1
ATOM 916 C C . ARG A 1 111 ? 14.883 2.883 -3.386 1.00 91.31 111 ARG A C 1
ATOM 918 O O . ARG A 1 111 ? 14.907 2.002 -2.530 1.00 91.31 111 ARG A O 1
ATOM 925 N N . VAL A 1 112 ? 14.984 2.681 -4.693 1.00 89.25 112 VAL A N 1
ATOM 926 C CA . VAL A 1 112 ? 15.128 1.354 -5.289 1.00 89.25 112 VAL A CA 1
ATOM 927 C C . VAL A 1 112 ? 16.443 0.746 -4.787 1.00 89.25 112 VAL A C 1
ATOM 929 O O . VAL A 1 112 ? 17.481 1.406 -4.905 1.00 89.25 112 VAL A O 1
ATOM 932 N N . PRO A 1 113 ? 16.442 -0.447 -4.177 1.00 84.44 113 PRO A N 1
ATOM 933 C CA . PRO A 1 113 ? 17.677 -1.086 -3.730 1.00 84.44 113 PRO A CA 1
ATOM 934 C C . PRO A 1 113 ? 18.591 -1.424 -4.907 1.00 84.44 113 PRO A C 1
ATOM 936 O O . PRO A 1 113 ? 18.117 -1.698 -6.008 1.00 84.44 113 PRO A O 1
ATOM 939 N N . GLN A 1 114 ? 19.906 -1.411 -4.688 1.00 80.81 114 GLN A N 1
ATOM 940 C CA . GLN A 1 114 ? 20.880 -1.666 -5.753 1.00 80.81 114 GLN A CA 1
ATOM 941 C C . GLN A 1 114 ? 20.765 -3.094 -6.322 1.00 80.81 114 GLN A C 1
ATOM 943 O O . GLN A 1 114 ? 21.080 -3.322 -7.486 1.00 80.81 114 GLN A O 1
ATOM 948 N N . CYS A 1 115 ? 20.250 -4.036 -5.532 1.00 72.62 115 CYS A N 1
ATOM 949 C CA . CYS A 1 115 ? 19.944 -5.401 -5.956 1.00 72.62 115 CYS A CA 1
ATOM 950 C C . CYS A 1 115 ? 18.593 -5.560 -6.674 1.00 72.62 115 CYS A C 1
ATOM 952 O O . CYS A 1 115 ? 18.181 -6.686 -6.934 1.00 72.62 115 CYS A O 1
ATOM 954 N N . GLY A 1 116 ? 17.850 -4.478 -6.921 1.00 65.00 116 GLY A N 1
ATOM 955 C CA . GLY A 1 116 ? 16.516 -4.526 -7.527 1.00 65.00 116 GLY A CA 1
ATOM 956 C C . GLY A 1 116 ? 15.380 -4.958 -6.583 1.00 65.00 116 GLY A C 1
ATOM 957 O O . GLY A 1 116 ? 14.262 -4.516 -6.801 1.00 65.00 116 GLY A O 1
ATOM 958 N N . TYR A 1 117 ? 15.671 -5.723 -5.515 1.00 64.88 117 TYR A N 1
ATOM 959 C CA . TYR A 1 117 ? 14.783 -6.160 -4.410 1.00 64.88 117 TYR A CA 1
ATOM 960 C C . TYR A 1 117 ? 13.466 -6.852 -4.812 1.00 64.88 117 TYR A C 1
ATOM 962 O O . TYR A 1 117 ? 12.587 -6.219 -5.377 1.00 64.88 117 TYR A O 1
ATOM 970 N N . LEU A 1 118 ? 13.304 -8.141 -4.459 1.00 57.69 118 LEU A N 1
ATOM 971 C CA . LEU A 1 118 ? 12.080 -8.984 -4.556 1.00 57.69 118 LEU A CA 1
ATOM 972 C C . LEU A 1 118 ? 11.208 -8.847 -5.827 1.00 57.69 118 LEU A C 1
ATOM 974 O O . LEU A 1 118 ? 10.054 -9.262 -5.845 1.00 57.69 118 LEU A O 1
ATOM 978 N N . GLY A 1 119 ? 11.755 -8.295 -6.908 1.00 50.91 119 GLY A N 1
ATOM 979 C CA . GLY A 1 119 ? 11.087 -8.160 -8.196 1.00 50.91 119 GLY A CA 1
ATOM 980 C C . GLY A 1 119 ? 11.570 -9.155 -9.245 1.00 50.91 119 GLY A C 1
ATOM 981 O O . GLY A 1 119 ? 11.125 -9.119 -10.383 1.00 50.91 119 GLY A O 1
ATOM 982 N N . VAL A 1 120 ? 12.521 -10.011 -8.894 1.00 54.31 120 VAL A N 1
ATOM 983 C CA . VAL A 1 120 ? 13.335 -10.770 -9.840 1.00 54.31 120 VAL A CA 1
ATOM 984 C C . VAL A 1 120 ? 12.713 -12.156 -10.028 1.00 54.31 120 VAL A C 1
ATOM 986 O O . VAL A 1 120 ? 12.437 -12.847 -9.053 1.00 54.31 120 VAL A O 1
ATOM 989 N N . LYS A 1 121 ? 12.463 -12.587 -11.270 1.00 43.53 121 LYS A N 1
ATOM 990 C CA . LYS A 1 121 ? 11.900 -13.927 -11.546 1.00 43.53 121 LYS A CA 1
ATOM 991 C C . LYS A 1 121 ? 12.877 -15.028 -11.096 1.00 43.53 121 LYS A C 1
ATOM 993 O O . LYS A 1 121 ? 12.461 -16.096 -10.658 1.00 43.53 121 LYS A O 1
ATOM 998 N N . GLU A 1 122 ? 14.170 -14.707 -11.093 1.00 48.22 122 GLU A N 1
ATOM 999 C CA . GLU A 1 122 ? 15.272 -15.488 -10.530 1.00 48.22 122 GLU A CA 1
ATOM 1000 C C . GLU A 1 122 ? 15.231 -15.601 -8.983 1.00 48.22 122 GLU A C 1
ATOM 1002 O O . GLU A 1 122 ? 16.031 -16.329 -8.400 1.00 48.22 122 GLU A O 1
ATOM 1007 N N . CYS A 1 123 ? 14.262 -14.978 -8.290 1.00 49.38 123 CYS A N 1
ATOM 1008 C CA . CYS A 1 123 ? 13.990 -15.244 -6.870 1.00 49.38 123 CYS A CA 1
ATOM 1009 C C . CYS A 1 123 ? 13.583 -16.699 -6.592 1.00 49.38 123 CYS A C 1
ATOM 1011 O O . CYS A 1 123 ? 13.797 -17.163 -5.473 1.00 49.38 123 CYS A O 1
ATOM 1013 N N . GLN A 1 124 ? 13.048 -17.438 -7.573 1.00 44.72 124 GLN A N 1
ATOM 1014 C CA . GLN A 1 124 ? 12.740 -18.859 -7.380 1.00 44.72 124 GLN A CA 1
ATOM 1015 C C . GLN A 1 124 ? 14.019 -19.673 -7.125 1.00 44.72 124 GLN A C 1
ATOM 1017 O O . GLN A 1 124 ? 14.077 -20.440 -6.169 1.00 44.72 124 GLN A O 1
ATOM 1022 N N . GLU A 1 125 ? 15.105 -19.394 -7.856 1.00 48.12 125 GLU A N 1
ATOM 1023 C CA . GLU A 1 125 ? 16.415 -20.009 -7.597 1.00 48.12 125 GLU A CA 1
ATOM 1024 C C . GLU A 1 125 ? 16.969 -19.643 -6.208 1.00 48.12 125 GLU A C 1
ATOM 1026 O O . GLU A 1 125 ? 17.751 -20.393 -5.626 1.00 48.12 125 GLU A O 1
ATOM 1031 N N . TRP A 1 126 ? 16.563 -18.504 -5.635 1.00 48.44 126 TRP A N 1
ATOM 1032 C CA . TRP A 1 126 ? 16.970 -18.072 -4.289 1.00 48.44 126 TRP A CA 1
ATOM 1033 C C . TRP A 1 126 ? 16.154 -18.736 -3.174 1.00 48.44 126 TRP A C 1
ATOM 1035 O O . TRP A 1 126 ? 16.657 -18.906 -2.055 1.00 48.44 126 TRP A O 1
ATOM 1045 N N . ILE A 1 127 ? 14.904 -19.106 -3.467 1.00 45.06 127 ILE A N 1
ATOM 1046 C CA . ILE A 1 127 ? 14.079 -19.970 -2.615 1.00 45.06 127 ILE A CA 1
ATOM 1047 C C . ILE A 1 127 ? 14.684 -21.380 -2.615 1.00 45.06 127 ILE A C 1
ATOM 1049 O O . ILE A 1 127 ? 14.954 -21.922 -1.539 1.00 45.06 127 ILE A O 1
ATOM 1053 N N . ASP A 1 128 ? 15.011 -21.894 -3.803 1.00 49.31 128 ASP A N 1
ATOM 1054 C CA . ASP A 1 128 ? 15.514 -23.253 -4.022 1.00 49.31 128 ASP A CA 1
ATOM 1055 C C . ASP A 1 128 ? 16.982 -23.427 -3.576 1.00 49.31 128 ASP A C 1
ATOM 1057 O O . ASP A 1 128 ? 17.386 -24.511 -3.148 1.00 49.31 128 ASP A O 1
ATOM 1061 N N . ASN A 1 129 ? 17.796 -22.358 -3.600 1.00 51.25 129 ASN A N 1
ATOM 1062 C CA . ASN A 1 129 ? 19.204 -22.383 -3.193 1.00 51.25 129 ASN A CA 1
ATOM 1063 C C . ASN A 1 129 ? 19.551 -21.305 -2.137 1.00 51.25 129 ASN A C 1
ATOM 1065 O O . ASN A 1 129 ? 20.079 -20.231 -2.444 1.00 51.25 129 ASN A O 1
ATOM 1069 N N . PRO A 1 130 ? 19.354 -21.611 -0.840 1.00 45.50 130 PRO A N 1
ATOM 1070 C CA . PRO A 1 130 ? 19.550 -20.681 0.274 1.00 45.50 130 PRO A CA 1
ATOM 1071 C C . PRO A 1 130 ? 20.973 -20.126 0.426 1.00 45.50 130 PRO A C 1
ATOM 1073 O O . PRO A 1 130 ? 21.155 -19.127 1.117 1.00 45.50 130 PRO A O 1
ATOM 1076 N N . LYS A 1 131 ? 21.988 -20.753 -0.188 1.00 49.09 131 LYS A N 1
ATOM 1077 C CA . LYS A 1 131 ? 23.384 -20.281 -0.147 1.00 49.09 131 LYS A CA 1
ATOM 1078 C C . LYS A 1 131 ? 23.618 -19.048 -1.028 1.00 49.09 131 LYS A C 1
ATOM 1080 O O . LYS A 1 131 ? 24.582 -18.328 -0.798 1.00 49.09 131 LYS A O 1
ATOM 1085 N N . LEU A 1 132 ? 22.731 -18.776 -1.989 1.00 46.75 132 LEU A N 1
ATOM 1086 C CA . LEU A 1 132 ? 22.750 -17.552 -2.799 1.00 46.75 132 LEU A CA 1
ATOM 1087 C C . LEU A 1 132 ? 22.164 -16.340 -2.050 1.00 46.75 132 LEU A C 1
ATOM 1089 O O . LEU A 1 132 ? 22.399 -15.203 -2.455 1.00 46.75 132 LEU A O 1
ATOM 1093 N N . LYS A 1 133 ? 21.457 -16.558 -0.926 1.00 46.94 133 LYS A N 1
ATOM 1094 C CA . LYS A 1 133 ? 20.813 -15.491 -0.141 1.00 46.94 133 LYS A CA 1
ATOM 1095 C C . LYS A 1 133 ? 21.804 -14.494 0.473 1.00 46.94 133 LYS A C 1
ATOM 1097 O O . LYS A 1 133 ? 21.448 -13.326 0.599 1.00 46.94 133 LYS A O 1
ATOM 1102 N N . SER A 1 134 ? 23.027 -14.899 0.840 1.00 41.69 134 SER A N 1
ATOM 1103 C CA . SER A 1 134 ? 23.915 -14.018 1.623 1.00 41.69 134 SER A CA 1
ATOM 1104 C C . SER A 1 134 ? 24.325 -12.754 0.858 1.00 41.69 134 SER A C 1
ATOM 1106 O O . SER A 1 134 ? 24.233 -11.668 1.407 1.00 41.69 134 SER A O 1
ATOM 1108 N N . LYS A 1 135 ? 24.646 -12.845 -0.439 1.00 41.66 135 LYS A N 1
ATOM 1109 C CA . LYS A 1 135 ? 25.090 -11.677 -1.227 1.00 41.66 135 LYS A CA 1
ATOM 1110 C C . LYS A 1 135 ? 23.989 -10.658 -1.551 1.00 41.66 135 LYS A C 1
ATOM 1112 O O . LYS A 1 135 ? 24.297 -9.494 -1.782 1.00 41.66 135 LYS A O 1
ATOM 1117 N N . VAL A 1 136 ? 22.722 -11.075 -1.612 1.00 42.81 136 VAL A N 1
ATOM 1118 C CA . VAL A 1 136 ? 21.605 -10.218 -2.067 1.00 42.81 136 VAL A CA 1
ATOM 1119 C C . VAL A 1 136 ? 20.924 -9.506 -0.895 1.00 42.81 136 VAL A C 1
ATOM 1121 O O . VAL A 1 136 ? 20.586 -8.330 -1.017 1.00 42.81 136 VAL A O 1
ATOM 1124 N N . PHE A 1 137 ? 20.790 -10.172 0.261 1.00 42.66 137 PHE A N 1
ATOM 1125 C CA . PHE A 1 137 ? 20.312 -9.541 1.502 1.00 42.66 137 PHE A CA 1
ATOM 1126 C C . PHE A 1 137 ? 21.378 -8.648 2.166 1.00 42.66 137 PHE A C 1
ATOM 1128 O O . PHE A 1 137 ? 21.023 -7.746 2.920 1.00 42.66 137 PHE A O 1
ATOM 1135 N N . GLU A 1 138 ? 22.664 -8.837 1.843 1.00 42.47 138 GLU A N 1
ATOM 1136 C CA . GLU A 1 138 ? 23.745 -7.893 2.177 1.00 42.47 138 GLU A CA 1
ATOM 1137 C C . GLU A 1 138 ? 23.693 -6.602 1.342 1.00 42.47 138 GLU A C 1
ATOM 1139 O O . GLU A 1 138 ? 24.352 -5.621 1.682 1.00 42.47 138 GLU A O 1
ATOM 1144 N N . CYS A 1 139 ? 22.890 -6.553 0.271 1.00 49.28 139 CYS A N 1
ATOM 1145 C CA . CYS A 1 139 ? 22.737 -5.362 -0.557 1.00 49.28 139 CYS A CA 1
ATOM 1146 C C . CYS A 1 139 ? 21.775 -4.358 0.104 1.00 49.28 139 CYS A C 1
ATOM 1148 O O . CYS A 1 139 ? 20.680 -4.073 -0.379 1.00 49.28 139 CYS A O 1
ATOM 1150 N N . THR A 1 140 ? 22.190 -3.817 1.251 1.00 52.59 140 THR A N 1
ATOM 1151 C CA . THR A 1 140 ? 21.516 -2.704 1.938 1.00 52.59 140 THR A CA 1
ATOM 1152 C C . THR A 1 140 ? 21.694 -1.373 1.210 1.00 52.59 140 THR A C 1
ATOM 1154 O O . THR A 1 140 ? 21.048 -0.376 1.553 1.00 52.59 140 THR A O 1
ATOM 1157 N N . ASP A 1 141 ? 22.574 -1.344 0.210 1.00 66.50 141 ASP A N 1
ATOM 1158 C CA . ASP A 1 141 ? 22.892 -0.149 -0.548 1.00 66.50 141 ASP A CA 1
ATOM 1159 C C . ASP A 1 141 ? 21.697 0.266 -1.400 1.00 66.50 141 ASP A C 1
ATOM 1161 O O . ASP A 1 141 ? 21.222 -0.428 -2.302 1.00 66.50 141 ASP A O 1
ATOM 1165 N N . ARG A 1 142 ? 21.173 1.445 -1.076 1.00 79.81 142 ARG A N 1
ATOM 1166 C CA . ARG A 1 142 ? 20.097 2.070 -1.836 1.00 79.81 142 ARG A CA 1
ATOM 1167 C C . ARG A 1 142 ? 20.701 2.711 -3.073 1.00 79.81 142 ARG A C 1
ATOM 1169 O O . ARG A 1 142 ? 21.587 3.558 -2.946 1.00 79.81 142 ARG A O 1
ATOM 1176 N N . SER A 1 143 ? 20.156 2.391 -4.244 1.00 87.31 143 SER A N 1
ATOM 1177 C CA . SER A 1 143 ? 20.481 3.138 -5.457 1.00 87.31 143 SER A CA 1
ATOM 1178 C C . SER A 1 143 ? 20.099 4.622 -5.270 1.00 87.31 143 SER A C 1
ATOM 1180 O O . SER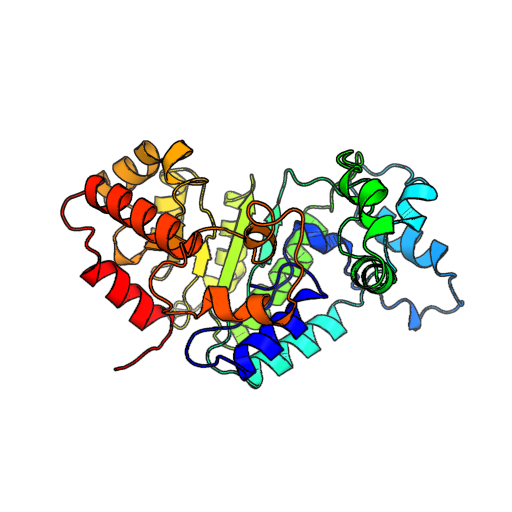 A 1 143 ? 19.294 4.972 -4.389 1.00 87.31 143 SER A O 1
ATOM 1182 N N . PRO A 1 144 ? 20.640 5.547 -6.082 1.00 91.06 144 PRO A N 1
ATOM 1183 C CA . PRO A 1 144 ? 20.232 6.948 -6.022 1.00 91.06 144 PRO A CA 1
ATOM 1184 C C . PRO A 1 144 ? 18.798 7.171 -6.530 1.00 91.06 144 PRO A C 1
ATOM 1186 O O . PRO A 1 144 ? 18.284 8.284 -6.390 1.00 91.06 144 PRO A O 1
ATOM 1189 N N . PHE A 1 145 ? 18.166 6.148 -7.113 1.00 94.69 145 PHE A N 1
ATOM 1190 C CA . PHE A 1 145 ? 16.903 6.260 -7.819 1.00 94.69 145 PHE A CA 1
ATOM 1191 C C . PHE A 1 145 ? 15.689 6.028 -6.921 1.00 94.69 145 PHE A C 1
ATOM 1193 O O . PHE A 1 145 ? 15.670 5.200 -6.007 1.00 94.69 145 PHE A O 1
ATOM 1200 N N . ARG A 1 146 ? 14.633 6.771 -7.232 1.00 95.12 146 ARG A N 1
ATOM 1201 C CA . ARG A 1 146 ? 13.269 6.590 -6.741 1.00 95.12 146 ARG A CA 1
ATOM 1202 C C . ARG A 1 146 ? 12.339 6.446 -7.927 1.00 95.12 146 ARG A C 1
ATOM 1204 O O . ARG A 1 146 ? 12.556 7.094 -8.948 1.00 95.12 146 ARG A O 1
ATOM 1211 N N . THR A 1 147 ? 11.251 5.710 -7.760 1.00 95.88 147 THR A N 1
ATOM 1212 C CA . THR A 1 147 ? 10.132 5.790 -8.698 1.00 95.88 147 THR A CA 1
ATOM 1213 C C . THR A 1 147 ? 9.515 7.182 -8.651 1.00 95.88 147 THR A C 1
ATOM 1215 O O . THR A 1 147 ? 9.252 7.710 -7.565 1.00 95.88 147 THR A O 1
ATOM 1218 N N . SER A 1 148 ? 9.257 7.775 -9.814 1.00 97.44 148 SER A N 1
ATOM 1219 C CA . SER A 1 148 ? 8.617 9.077 -9.922 1.00 97.44 148 SER A CA 1
ATOM 1220 C C . SER A 1 148 ? 7.251 9.051 -9.240 1.00 97.44 148 SER A C 1
ATOM 1222 O O . SER A 1 148 ? 6.503 8.072 -9.292 1.00 97.44 148 SER A O 1
ATOM 1224 N N . MET A 1 149 ? 6.911 10.162 -8.587 1.00 97.44 149 MET A N 1
ATOM 1225 C CA . MET A 1 149 ? 5.619 10.286 -7.915 1.00 97.44 149 MET A CA 1
ATOM 1226 C C . MET A 1 149 ? 4.457 10.179 -8.908 1.00 97.44 149 MET A C 1
ATOM 1228 O O . MET A 1 149 ? 3.395 9.682 -8.557 1.00 97.44 149 MET A O 1
ATOM 1232 N N . GLU A 1 150 ? 4.652 10.633 -10.146 1.00 98.06 150 GLU A N 1
ATOM 1233 C CA . GLU A 1 150 ? 3.667 10.486 -11.216 1.00 98.06 150 GLU A CA 1
ATOM 1234 C C . GLU A 1 150 ? 3.369 9.013 -11.509 1.00 98.06 150 GLU A C 1
ATOM 1236 O O . GLU A 1 150 ? 2.204 8.620 -11.538 1.00 98.06 150 GLU A O 1
ATOM 1241 N N . HIS A 1 151 ? 4.408 8.184 -11.636 1.00 98.38 151 HIS A N 1
ATOM 1242 C CA . HIS A 1 151 ? 4.243 6.761 -11.899 1.00 98.38 151 HIS A CA 1
ATOM 1243 C C . HIS A 1 151 ? 3.588 6.022 -10.718 1.00 98.38 151 HIS A C 1
ATOM 1245 O O . HIS A 1 151 ? 2.643 5.260 -10.927 1.00 98.38 151 HIS A O 1
ATOM 1251 N N . GLN A 1 152 ? 3.997 6.314 -9.474 1.00 98.38 152 GLN A N 1
ATOM 1252 C CA . GLN A 1 152 ? 3.338 5.760 -8.279 1.00 98.38 152 GLN A CA 1
ATOM 1253 C C . GLN A 1 152 ? 1.843 6.124 -8.231 1.00 98.38 152 GLN A C 1
ATOM 1255 O O . GLN A 1 152 ? 0.992 5.260 -8.023 1.00 98.38 152 GLN A O 1
ATOM 1260 N N . VAL A 1 153 ? 1.503 7.396 -8.484 1.00 98.56 153 VAL A N 1
ATOM 1261 C CA . VAL A 1 153 ? 0.107 7.865 -8.520 1.00 98.56 153 VAL A CA 1
ATOM 1262 C C . VAL A 1 153 ? -0.681 7.198 -9.644 1.00 98.56 153 VAL A C 1
ATOM 1264 O O . VAL A 1 153 ? -1.849 6.871 -9.443 1.00 98.56 153 VAL A O 1
ATOM 1267 N N . LYS A 1 154 ? -0.069 6.978 -10.814 1.00 98.50 154 LYS A N 1
ATOM 1268 C CA . LYS A 1 154 ? -0.724 6.313 -11.947 1.00 98.50 154 LYS A CA 1
ATOM 1269 C C . LYS A 1 154 ? -1.185 4.905 -11.566 1.00 98.50 154 LYS A C 1
ATOM 1271 O O . LYS A 1 154 ? -2.342 4.581 -11.813 1.00 98.50 154 LYS A O 1
ATOM 1276 N N . ILE A 1 155 ? -0.330 4.119 -10.908 1.00 98.38 155 ILE A N 1
ATOM 1277 C CA . ILE A 1 155 ? -0.670 2.779 -10.400 1.00 98.38 155 ILE A CA 1
ATOM 1278 C C . ILE A 1 155 ? -1.736 2.856 -9.304 1.00 98.38 155 ILE A C 1
ATOM 1280 O O . ILE A 1 155 ? -2.765 2.188 -9.406 1.00 98.38 155 ILE A O 1
ATOM 1284 N N . LEU A 1 156 ? -1.542 3.722 -8.300 1.00 98.44 156 LEU A N 1
ATOM 1285 C CA . LEU A 1 156 ? -2.501 3.910 -7.208 1.00 98.44 156 LEU A CA 1
ATOM 1286 C C .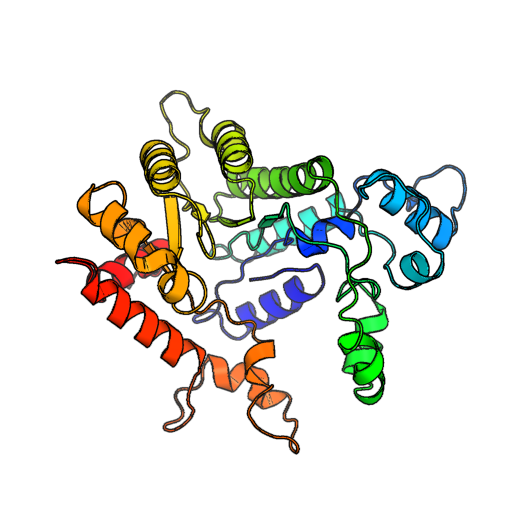 LEU A 1 156 ? -3.908 4.219 -7.742 1.00 98.44 156 LEU A C 1
ATOM 1288 O O . LEU A 1 156 ? -4.879 3.595 -7.322 1.00 98.44 156 LEU A O 1
ATOM 1292 N N . LYS A 1 157 ? -4.034 5.143 -8.703 1.00 98.25 157 LYS A N 1
ATOM 1293 C CA . LYS A 1 157 ? -5.336 5.513 -9.276 1.00 98.25 157 LYS A CA 1
ATOM 1294 C C . LYS A 1 157 ? -6.053 4.325 -9.916 1.00 98.25 157 LYS A C 1
ATOM 1296 O O . LYS A 1 157 ? -7.268 4.238 -9.779 1.00 98.25 157 LYS A O 1
ATOM 1301 N N . GLN A 1 158 ? -5.341 3.411 -10.576 1.00 98.44 158 GLN A N 1
ATOM 1302 C CA . GLN A 1 158 ? -5.971 2.232 -11.178 1.00 98.44 158 GLN A CA 1
ATOM 1303 C C . GLN A 1 158 ? -6.589 1.318 -10.114 1.00 98.44 158 GLN A C 1
ATOM 1305 O O . GLN A 1 158 ? -7.741 0.912 -10.253 1.00 98.44 158 GLN A O 1
ATOM 1310 N N . PHE A 1 159 ? -5.878 1.079 -9.010 1.00 97.56 159 PHE A N 1
ATOM 1311 C CA . PHE A 1 159 ? -6.413 0.310 -7.886 1.00 97.56 159 PHE A CA 1
ATOM 1312 C C . PHE A 1 159 ? -7.577 1.005 -7.179 1.00 97.56 159 PHE A C 1
ATOM 1314 O O . PHE A 1 159 ? -8.570 0.359 -6.864 1.00 97.56 159 PHE A O 1
ATOM 1321 N N . LEU A 1 160 ? -7.507 2.323 -6.972 1.00 96.31 160 LEU A N 1
ATOM 1322 C CA . LEU A 1 160 ? -8.602 3.082 -6.358 1.00 96.31 160 LEU A CA 1
ATOM 1323 C C . LEU A 1 160 ? -9.871 3.073 -7.222 1.00 96.31 160 LEU A C 1
ATOM 1325 O O . LEU A 1 160 ? -10.980 2.972 -6.698 1.00 96.31 160 LEU A O 1
ATOM 1329 N N . LEU A 1 161 ? -9.722 3.161 -8.546 1.00 95.75 161 LEU A N 1
ATOM 1330 C CA . LEU A 1 161 ? -10.841 3.040 -9.481 1.00 95.75 161 LEU A CA 1
ATOM 1331 C C . LEU A 1 161 ? -11.428 1.626 -9.475 1.00 95.75 161 LEU A C 1
ATOM 1333 O O . LEU A 1 161 ? -12.651 1.490 -9.498 1.00 95.75 161 LEU A O 1
ATOM 1337 N N . LEU A 1 162 ? -10.587 0.591 -9.392 1.00 95.75 162 LEU A N 1
ATOM 1338 C CA . LEU A 1 162 ? -11.036 -0.794 -9.254 1.00 95.75 162 LEU A CA 1
ATOM 1339 C C . LEU A 1 162 ? -11.797 -1.008 -7.938 1.00 95.75 162 LEU A C 1
ATOM 1341 O O . LEU A 1 162 ? -12.894 -1.560 -7.956 1.00 95.75 162 LEU A O 1
ATOM 1345 N N . ALA A 1 163 ? -11.276 -0.493 -6.823 1.00 93.31 163 ALA A N 1
ATOM 1346 C CA . ALA A 1 163 ? -11.939 -0.539 -5.522 1.00 93.31 163 ALA A CA 1
ATOM 1347 C C . ALA A 1 163 ? -13.309 0.135 -5.558 1.00 93.31 163 ALA A C 1
ATOM 1349 O O . ALA A 1 163 ? -14.296 -0.422 -5.089 1.00 93.31 163 ALA A O 1
ATOM 1350 N N . LYS A 1 164 ? -13.383 1.311 -6.190 1.00 91.38 164 LYS A N 1
ATOM 1351 C CA . LYS A 1 164 ? -14.639 2.034 -6.381 1.00 91.38 164 LYS A CA 1
ATOM 1352 C C . LYS A 1 164 ? -15.632 1.258 -7.249 1.00 91.38 164 LYS A C 1
ATOM 1354 O O . LYS A 1 164 ? -16.822 1.281 -6.954 1.00 91.38 164 LYS A O 1
ATOM 1359 N N . LYS A 1 165 ? -15.156 0.615 -8.322 1.00 92.00 165 LYS A N 1
ATOM 1360 C CA . LYS A 1 165 ? -15.970 -0.183 -9.253 1.00 92.00 165 LYS A CA 1
ATOM 1361 C C . LYS A 1 165 ? -16.558 -1.412 -8.569 1.00 92.00 165 LYS A C 1
ATOM 1363 O O . LYS A 1 165 ? -17.725 -1.718 -8.779 1.00 92.00 165 LYS A O 1
ATOM 1368 N N . LEU A 1 166 ? -15.734 -2.127 -7.809 1.00 91.44 166 LEU A N 1
ATOM 1369 C CA . LEU A 1 166 ? -16.107 -3.400 -7.200 1.00 91.44 166 LEU A CA 1
ATOM 1370 C C . LEU A 1 166 ? -16.705 -3.251 -5.807 1.00 91.44 166 LEU A C 1
ATOM 1372 O O . LEU A 1 166 ? -17.142 -4.256 -5.261 1.00 91.44 166 LEU A O 1
ATOM 1376 N N . HIS A 1 167 ? -16.717 -2.033 -5.257 1.00 88.62 167 HIS A N 1
ATOM 1377 C CA . HIS A 1 167 ? -17.016 -1.788 -3.854 1.00 88.62 167 HIS A CA 1
ATOM 1378 C C . HIS A 1 167 ? -16.112 -2.699 -3.001 1.00 88.62 167 HIS A C 1
ATOM 1380 O O . HIS A 1 167 ? -16.519 -3.745 -2.506 1.00 88.62 167 HIS A O 1
ATOM 1386 N N . ARG A 1 168 ? -14.820 -2.343 -2.936 1.00 89.31 168 ARG A N 1
ATOM 1387 C CA . ARG A 1 168 ? -13.816 -3.017 -2.097 1.00 89.31 168 ARG A CA 1
ATOM 1388 C C . ARG A 1 168 ? -13.174 -2.062 -1.101 1.00 89.31 168 ARG A C 1
ATOM 1390 O O . ARG A 1 168 ? -12.868 -0.915 -1.445 1.00 89.31 168 ARG A O 1
ATOM 1397 N N . HIS A 1 169 ? -12.932 -2.566 0.107 1.00 90.06 169 HIS A N 1
ATOM 1398 C CA . HIS A 1 169 ? -12.155 -1.875 1.119 1.00 90.06 169 HIS A CA 1
ATOM 1399 C C . HIS A 1 169 ? -10.713 -1.751 0.647 1.00 90.06 169 HIS A C 1
ATOM 1401 O O . HIS A 1 169 ? -10.205 -2.597 -0.098 1.00 90.06 169 HIS A O 1
ATOM 1407 N N . ILE A 1 170 ? -10.072 -0.665 1.065 1.00 92.94 170 ILE A N 1
ATOM 1408 C CA . ILE A 1 170 ? -8.712 -0.344 0.647 1.00 92.94 170 ILE A CA 1
ATOM 1409 C C . ILE A 1 170 ? -7.817 -0.135 1.853 1.00 92.94 170 ILE A C 1
ATOM 1411 O O . ILE A 1 170 ? -8.213 0.579 2.768 1.00 92.94 170 ILE A O 1
ATOM 1415 N N . SER A 1 171 ? -6.613 -0.700 1.818 1.00 94.62 171 SER A N 1
ATOM 1416 C CA . SER A 1 171 ? -5.539 -0.388 2.764 1.00 94.62 171 SER A CA 1
ATOM 1417 C C . SER A 1 171 ? -4.432 0.389 2.048 1.00 94.62 171 SER A C 1
ATOM 1419 O O . SER A 1 171 ? -3.909 -0.042 1.012 1.00 94.62 171 SER A O 1
ATOM 1421 N N . LEU A 1 172 ? -4.151 1.593 2.555 1.00 96.19 172 LEU A N 1
ATOM 1422 C CA . LEU A 1 172 ? -3.349 2.619 1.897 1.00 96.19 172 LEU A CA 1
ATOM 1423 C C . LEU A 1 172 ? -2.049 2.920 2.638 1.00 96.19 172 LEU A C 1
ATOM 1425 O O . LEU A 1 172 ? -2.072 3.440 3.753 1.00 96.19 172 LEU A O 1
ATOM 1429 N N . HIS A 1 173 ? -0.931 2.746 1.937 1.00 95.94 173 HIS A N 1
ATOM 1430 C CA . HIS A 1 173 ? 0.380 3.242 2.342 1.00 95.94 173 HIS A CA 1
ATOM 1431 C C . HIS A 1 173 ? 0.563 4.712 1.983 1.00 95.94 173 HIS A C 1
ATOM 1433 O O . HIS A 1 173 ? 0.321 5.142 0.845 1.00 95.94 173 HIS A O 1
ATOM 1439 N N . CYS A 1 174 ? 1.096 5.491 2.918 1.00 95.56 174 CYS A N 1
ATOM 1440 C CA . CYS A 1 174 ? 1.489 6.865 2.647 1.00 95.56 174 CYS A CA 1
ATOM 1441 C C . CYS A 1 174 ? 2.698 7.278 3.474 1.00 95.56 174 CYS A C 1
ATOM 1443 O O . CYS A 1 174 ? 2.626 7.364 4.697 1.00 95.56 174 CYS A O 1
ATOM 1445 N N . VAL A 1 175 ? 3.789 7.655 2.802 1.00 93.19 175 VAL A N 1
ATOM 1446 C CA . VAL A 1 175 ? 4.937 8.274 3.477 1.00 93.19 175 VAL A CA 1
ATOM 1447 C C . VAL A 1 175 ? 5.300 9.603 2.828 1.00 93.19 175 VAL A C 1
ATOM 1449 O O . VAL A 1 175 ? 5.711 9.683 1.665 1.00 93.19 175 VAL A O 1
ATOM 1452 N N . GLY A 1 176 ? 5.177 10.675 3.616 1.00 90.00 176 GLY A N 1
ATOM 1453 C CA . GLY A 1 176 ? 5.648 12.018 3.274 1.00 90.00 176 GLY A CA 1
ATOM 1454 C C . GLY A 1 176 ? 4.838 12.749 2.198 1.00 90.00 176 GLY A C 1
ATOM 1455 O O . GLY A 1 176 ? 5.358 13.707 1.620 1.00 90.00 176 GLY A O 1
ATOM 1456 N N . ASN A 1 177 ? 3.607 12.310 1.899 1.00 92.94 177 ASN A N 1
ATOM 1457 C CA . ASN A 1 177 ? 2.748 12.899 0.858 1.00 92.94 177 ASN A CA 1
ATOM 1458 C C . ASN A 1 177 ? 1.237 12.880 1.180 1.00 92.94 177 ASN A C 1
ATOM 1460 O O . ASN A 1 177 ? 0.424 12.893 0.255 1.00 92.94 177 ASN A O 1
ATOM 1464 N N . ASP A 1 178 ? 0.821 12.914 2.447 1.00 91.19 178 ASP A N 1
ATOM 1465 C CA . ASP A 1 178 ? -0.602 12.787 2.821 1.00 91.19 178 ASP A CA 1
ATOM 1466 C C . ASP A 1 178 ? -1.524 13.799 2.138 1.00 91.19 178 ASP A C 1
ATOM 1468 O O . ASP A 1 178 ? -2.630 13.455 1.746 1.00 91.19 178 ASP A O 1
ATOM 1472 N N . GLY A 1 179 ? -1.077 15.043 1.933 1.00 93.94 179 GLY A N 1
ATOM 1473 C CA . GLY A 1 179 ? -1.885 16.043 1.223 1.00 93.94 179 GLY A CA 1
ATOM 1474 C C . GLY A 1 179 ? -2.180 15.652 -0.231 1.00 93.94 179 GLY A C 1
ATOM 1475 O O . GLY A 1 179 ? -3.268 15.914 -0.739 1.00 93.94 179 GLY A O 1
ATOM 1476 N N . LYS A 1 180 ? -1.231 14.983 -0.902 1.00 96.12 180 LYS A N 1
ATOM 1477 C CA . LYS A 1 180 ? -1.427 14.460 -2.260 1.00 96.12 180 LYS A CA 1
ATOM 1478 C C . LYS A 1 180 ? -2.355 13.246 -2.241 1.00 96.12 180 LYS A C 1
ATOM 1480 O O . LYS A 1 180 ? -3.264 13.207 -3.066 1.00 96.12 180 LYS A O 1
ATOM 1485 N N . LEU A 1 181 ? -2.169 12.317 -1.298 1.00 96.25 181 LEU A N 1
ATOM 1486 C CA . LEU A 1 181 ? -3.074 11.176 -1.134 1.00 96.25 181 LEU A CA 1
ATOM 1487 C C . LEU A 1 181 ? -4.514 11.646 -0.879 1.00 96.25 181 LEU A C 1
ATOM 1489 O O . LEU A 1 181 ? -5.422 11.232 -1.592 1.00 96.25 181 LEU A O 1
ATOM 1493 N N . PHE A 1 182 ? -4.711 12.584 0.050 1.00 94.88 182 PHE A N 1
ATOM 1494 C CA . PHE A 1 182 ? -6.014 13.176 0.347 1.00 94.88 182 PHE A CA 1
ATOM 1495 C C . PHE A 1 182 ? -6.697 13.741 -0.903 1.00 94.88 182 PHE A C 1
ATOM 1497 O O . PHE A 1 182 ? -7.870 13.464 -1.147 1.00 94.88 182 PHE A O 1
ATOM 1504 N N . ASN A 1 183 ? -5.969 14.507 -1.722 1.00 95.00 183 ASN A N 1
ATOM 1505 C CA . ASN A 1 183 ? -6.521 15.080 -2.949 1.00 95.00 183 ASN A CA 1
ATOM 1506 C C . ASN A 1 183 ? -6.929 14.001 -3.962 1.00 95.00 183 ASN A C 1
ATOM 1508 O O . ASN A 1 183 ? -7.987 14.129 -4.571 1.00 95.00 183 ASN A O 1
ATOM 1512 N N . ILE A 1 184 ? -6.137 12.932 -4.103 1.00 95.69 184 ILE A N 1
ATOM 1513 C CA . ILE A 1 184 ? -6.467 11.790 -4.972 1.00 95.69 184 ILE A CA 1
ATOM 1514 C C . ILE A 1 184 ? -7.732 11.082 -4.471 1.00 95.69 184 ILE A C 1
ATOM 1516 O O . ILE A 1 184 ? -8.641 10.811 -5.254 1.00 95.69 184 ILE A O 1
ATOM 1520 N N . LEU A 1 185 ? -7.833 10.823 -3.164 1.00 93.56 185 LEU A N 1
ATOM 1521 C CA . LEU A 1 185 ? -9.024 10.207 -2.577 1.00 93.56 185 LEU A CA 1
ATOM 1522 C C . LEU A 1 185 ? -10.253 11.103 -2.736 1.00 93.56 185 LEU A C 1
ATOM 1524 O O . LEU A 1 185 ? -11.332 10.616 -3.057 1.00 93.56 185 LEU A O 1
ATOM 1528 N N . LYS A 1 186 ? -10.101 12.419 -2.571 1.00 90.88 186 LYS A N 1
ATOM 1529 C CA . LYS A 1 186 ? -11.192 13.378 -2.760 1.00 90.88 186 LYS A CA 1
ATOM 1530 C C . LYS A 1 186 ? -11.648 13.438 -4.220 1.00 90.88 186 LYS A C 1
ATOM 1532 O O . LYS A 1 186 ? -12.847 13.500 -4.466 1.00 90.88 186 LYS A O 1
ATOM 1537 N N . GLU A 1 187 ? -10.718 13.393 -5.171 1.00 91.44 187 GLU A N 1
ATOM 1538 C CA . GLU A 1 187 ? -11.008 13.314 -6.609 1.00 91.44 187 GLU A CA 1
ATOM 1539 C C . GLU A 1 187 ? -11.833 12.059 -6.938 1.00 91.44 187 GLU A C 1
ATOM 1541 O O . GLU A 1 187 ? -12.851 12.145 -7.620 1.00 91.44 187 GLU A O 1
ATOM 1546 N N . ILE A 1 188 ? -11.429 10.898 -6.415 1.00 91.12 188 ILE A N 1
ATOM 1547 C CA . ILE A 1 188 ? -12.042 9.609 -6.764 1.00 91.12 188 ILE A CA 1
ATOM 1548 C C . ILE A 1 188 ? -13.338 9.355 -5.982 1.00 91.12 188 ILE A C 1
ATOM 1550 O O . ILE A 1 188 ? -14.327 8.909 -6.570 1.00 91.12 188 ILE A O 1
ATOM 1554 N N . PHE A 1 189 ? -13.375 9.654 -4.684 1.00 87.88 189 PHE A N 1
ATOM 1555 C CA . PHE A 1 189 ? -14.483 9.300 -3.785 1.00 87.88 189 PHE A CA 1
ATOM 1556 C C . PHE A 1 189 ? -15.359 10.487 -3.352 1.00 87.88 189 PHE A C 1
ATOM 1558 O O . PHE A 1 189 ? -16.466 10.271 -2.866 1.00 87.88 189 PHE A O 1
ATOM 1565 N N . GLY A 1 190 ? -14.924 11.736 -3.550 1.00 77.69 190 GLY A N 1
ATOM 1566 C CA . GLY A 1 190 ? -15.633 12.931 -3.069 1.00 77.69 190 GLY A CA 1
ATOM 1567 C C . GLY A 1 190 ? -16.741 13.485 -3.981 1.00 77.69 190 GLY A C 1
ATOM 1568 O O . GLY A 1 190 ? -17.401 14.444 -3.594 1.00 77.69 190 GLY A O 1
ATOM 1569 N N . GLY A 1 191 ? -16.944 12.933 -5.185 1.00 57.16 191 GLY A N 1
ATOM 1570 C CA . GLY A 1 191 ? -17.707 13.569 -6.278 1.00 57.16 191 GLY A CA 1
ATOM 1571 C C . GLY A 1 191 ? -19.150 13.100 -6.544 1.00 57.16 191 GLY A C 1
ATOM 1572 O O . GLY A 1 191 ? -19.618 13.249 -7.668 1.00 57.16 191 GLY A O 1
ATOM 1573 N N . GLY A 1 192 ? -19.867 12.505 -5.587 1.00 50.56 192 GLY A N 1
ATOM 1574 C CA . GLY A 1 192 ? -21.253 12.054 -5.810 1.00 50.56 192 GLY A CA 1
ATOM 1575 C C . GLY A 1 192 ? -22.306 13.065 -5.343 1.00 50.56 192 GLY A C 1
ATOM 1576 O O . GLY A 1 192 ? -22.314 13.417 -4.169 1.00 50.56 192 GLY A O 1
ATOM 1577 N N . ASN A 1 193 ? -23.220 13.484 -6.231 1.00 41.94 193 ASN A N 1
ATOM 1578 C CA . ASN A 1 193 ? -24.397 14.343 -5.980 1.00 41.94 193 ASN A CA 1
ATOM 1579 C C . ASN A 1 193 ? -25.258 13.881 -4.782 1.00 41.94 193 ASN A C 1
ATOM 1581 O O . ASN A 1 193 ? -26.270 13.205 -4.959 1.00 41.94 193 ASN A O 1
ATOM 1585 N N . GLY A 1 194 ? -24.853 14.200 -3.552 1.00 45.62 194 GLY A N 1
ATOM 1586 C CA . GLY A 1 194 ? -25.569 13.817 -2.328 1.00 45.62 194 GLY A CA 1
ATOM 1587 C C . GLY A 1 194 ? -25.546 12.317 -1.997 1.00 45.62 194 GLY A C 1
ATOM 1588 O O . GLY A 1 194 ? -26.052 11.924 -0.951 1.00 45.62 194 GLY A O 1
ATOM 1589 N N . LYS A 1 195 ? -24.928 11.481 -2.840 1.00 43.75 195 LYS A N 1
ATOM 1590 C CA . LYS A 1 195 ? -24.554 10.100 -2.522 1.00 43.75 195 LYS A CA 1
ATOM 1591 C C . LYS A 1 195 ? -23.041 10.058 -2.364 1.00 43.75 195 LYS A C 1
ATOM 1593 O O . LYS A 1 195 ? -22.317 9.793 -3.322 1.00 43.75 195 LYS A O 1
ATOM 1598 N N . THR A 1 196 ? -22.569 10.373 -1.161 1.00 49.09 196 THR A N 1
ATOM 1599 C CA . THR A 1 196 ? -21.221 10.007 -0.713 1.00 49.09 196 THR A CA 1
ATOM 1600 C C . THR A 1 196 ? -21.001 8.546 -1.090 1.00 49.09 196 THR A C 1
ATOM 1602 O O . THR A 1 196 ? -21.909 7.742 -0.880 1.00 49.09 196 THR A O 1
ATOM 1605 N N . TYR A 1 197 ? -19.856 8.202 -1.684 1.00 53.56 197 TYR A N 1
ATOM 1606 C CA . TYR A 1 197 ? -19.457 6.804 -1.842 1.00 53.56 197 TYR A CA 1
ATOM 1607 C C . TYR A 1 197 ? -19.633 6.112 -0.483 1.00 53.56 197 TYR A C 1
ATOM 1609 O O . TYR A 1 197 ? -18.909 6.420 0.461 1.00 53.56 197 TYR A O 1
ATOM 1617 N N . SER A 1 198 ? -20.689 5.306 -0.348 1.00 53.19 198 SER A N 1
ATOM 1618 C CA . SER A 1 198 ? -21.187 4.875 0.963 1.00 53.19 198 SER A CA 1
ATOM 1619 C C . SER A 1 198 ? -20.778 3.454 1.309 1.00 53.19 198 SER A C 1
ATOM 1621 O O . SER A 1 198 ? -21.216 2.958 2.341 1.00 53.19 198 SER A O 1
ATOM 1623 N N . SER A 1 199 ? -20.024 2.771 0.447 1.00 51.84 199 SER A N 1
ATOM 1624 C CA . SER A 1 199 ? -19.970 1.314 0.523 1.00 51.84 199 SER A CA 1
ATOM 1625 C C . SER A 1 199 ? -18.718 0.740 1.167 1.00 51.84 199 SER A C 1
ATOM 1627 O O . SER A 1 199 ? -18.790 -0.398 1.589 1.00 51.84 199 SER A O 1
ATOM 1629 N N . GLU A 1 200 ? -17.595 1.455 1.308 1.00 64.94 200 GLU A N 1
ATOM 1630 C CA . GLU A 1 200 ? -16.360 0.775 1.736 1.00 64.94 200 GLU A CA 1
ATOM 1631 C C . GLU A 1 200 ? -15.476 1.613 2.656 1.00 64.94 200 GLU A C 1
ATOM 1633 O O . GLU A 1 200 ? -15.395 2.840 2.538 1.00 64.94 200 GLU A O 1
ATOM 1638 N N . TRP A 1 201 ? -14.794 0.920 3.564 1.00 80.44 201 TRP A N 1
ATOM 1639 C CA . TRP A 1 201 ? -13.803 1.480 4.471 1.00 80.44 201 TRP A CA 1
ATOM 1640 C C . TRP A 1 201 ? -12.534 1.860 3.702 1.00 80.44 201 TRP A C 1
ATOM 1642 O O . TRP A 1 201 ? -12.037 1.098 2.870 1.00 80.44 201 TRP A O 1
ATOM 1652 N N . ILE A 1 202 ? -12.005 3.045 4.001 1.00 91.38 202 ILE A N 1
ATOM 1653 C CA . ILE A 1 202 ? -10.685 3.481 3.541 1.00 91.38 202 ILE A CA 1
ATOM 1654 C C . ILE A 1 202 ? -9.762 3.387 4.746 1.00 91.38 202 ILE A C 1
ATOM 1656 O O . ILE A 1 202 ? -9.923 4.156 5.688 1.00 91.38 202 ILE A O 1
ATOM 1660 N N . ASP A 1 203 ? -8.818 2.461 4.728 1.00 93.44 203 ASP A N 1
ATOM 1661 C CA . ASP A 1 203 ? -7.825 2.289 5.777 1.00 93.44 203 ASP A CA 1
ATOM 1662 C C . ASP A 1 203 ? -6.510 2.976 5.407 1.00 93.44 203 ASP A C 1
ATOM 1664 O O . ASP A 1 203 ? -5.962 2.775 4.324 1.00 93.44 203 ASP A O 1
ATOM 1668 N N . LEU A 1 204 ? -6.016 3.819 6.312 1.00 94.81 204 LEU A N 1
ATOM 1669 C CA . LEU A 1 204 ? -4.668 4.365 6.266 1.00 94.81 204 LEU A CA 1
ATOM 1670 C C . LEU A 1 204 ? -3.771 3.479 7.132 1.00 94.81 204 LEU A C 1
ATOM 1672 O O . LEU A 1 204 ? -3.744 3.623 8.361 1.00 94.81 204 LEU A O 1
ATOM 1676 N N . HIS A 1 205 ? -3.051 2.581 6.463 1.00 91.62 205 HIS A N 1
ATOM 1677 C CA . HIS A 1 205 ? -2.111 1.647 7.069 1.00 91.62 205 HIS A CA 1
ATOM 1678 C C . HIS A 1 205 ? -0.975 2.398 7.772 1.00 91.62 205 HIS A C 1
ATOM 1680 O O . HIS A 1 205 ? -0.486 3.414 7.264 1.00 91.62 205 HIS A O 1
ATOM 1686 N N . SER A 1 206 ? -0.579 1.925 8.960 1.00 89.75 206 SER A N 1
ATOM 1687 C CA . SER A 1 206 ? 0.532 2.461 9.753 1.00 89.75 206 SER A CA 1
ATOM 1688 C C . SER A 1 206 ? 0.585 3.990 9.794 1.00 89.75 206 SER A C 1
ATOM 1690 O O . SER A 1 206 ? 1.630 4.633 9.636 1.00 89.75 206 SER A O 1
ATOM 1692 N N . TYR A 1 207 ? -0.565 4.609 10.069 1.00 89.69 207 TYR A N 1
ATOM 1693 C CA . TYR A 1 207 ? -0.733 6.051 9.930 1.00 89.69 207 TYR A CA 1
ATOM 1694 C C . TYR A 1 207 ? 0.197 6.866 10.848 1.00 89.69 207 TYR A C 1
ATOM 1696 O O . TYR A 1 207 ? 0.132 6.805 12.080 1.00 89.69 207 TYR A O 1
ATOM 1704 N N . SER A 1 208 ? 1.033 7.713 10.243 1.00 86.06 208 SER A N 1
ATOM 1705 C CA . SER A 1 208 ? 2.031 8.546 10.941 1.00 86.06 208 SER A CA 1
ATOM 1706 C C . SER A 1 208 ? 1.846 10.058 10.735 1.00 86.06 208 SER A C 1
ATOM 1708 O O . SER A 1 208 ? 2.689 10.865 11.153 1.00 86.06 208 SER A O 1
ATOM 1710 N N . GLY A 1 209 ? 0.729 10.456 10.117 1.00 87.19 209 GLY A N 1
ATOM 1711 C CA . GLY A 1 209 ? 0.406 11.847 9.809 1.00 87.19 209 GLY A CA 1
ATOM 1712 C C . GLY A 1 209 ? 0.111 12.721 11.038 1.00 87.19 209 GLY A C 1
ATOM 1713 O O . GLY A 1 209 ? 0.180 12.314 12.201 1.00 87.19 209 GLY A O 1
ATOM 1714 N N . SER A 1 210 ? -0.199 13.989 10.784 1.00 91.81 210 SER A N 1
ATOM 1715 C CA . SER A 1 210 ? -0.483 14.991 11.815 1.00 91.81 210 SER A CA 1
ATOM 1716 C C . SER A 1 210 ? -1.926 14.923 12.332 1.00 91.81 210 SER A C 1
ATOM 1718 O O . SER A 1 210 ? -2.8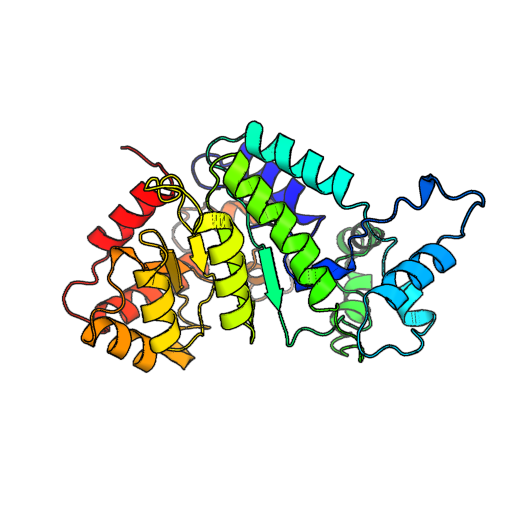18 14.365 11.693 1.00 91.81 210 SER A O 1
ATOM 1720 N N . ILE A 1 211 ? -2.168 15.558 13.483 1.00 93.06 211 ILE A N 1
ATOM 1721 C CA . ILE A 1 211 ? -3.505 15.700 14.087 1.00 93.06 211 ILE A CA 1
ATOM 1722 C C . ILE A 1 211 ? -4.461 16.447 13.146 1.00 93.06 211 ILE A C 1
ATOM 1724 O O . ILE A 1 211 ? -5.625 16.078 13.015 1.00 93.06 211 ILE A O 1
ATOM 1728 N N . GLU A 1 212 ? -3.969 17.473 12.448 1.00 93.25 212 GLU A N 1
ATOM 1729 C CA . GLU A 1 212 ? -4.785 18.214 11.482 1.00 93.25 212 GLU A CA 1
ATOM 1730 C C . GLU A 1 212 ? -5.155 17.359 10.270 1.00 93.25 212 GLU A C 1
ATOM 1732 O O . GLU A 1 212 ? -6.271 17.458 9.768 1.00 93.25 212 GLU A O 1
ATOM 1737 N N . GLN A 1 213 ? -4.257 16.478 9.825 1.00 93.38 213 GLN A N 1
ATOM 1738 C CA . GLN A 1 213 ? -4.572 15.523 8.764 1.00 93.38 213 GLN A CA 1
ATOM 1739 C C . GLN A 1 213 ? -5.635 14.519 9.217 1.00 93.38 213 GLN A C 1
ATOM 1741 O O . GLN A 1 213 ? -6.586 14.316 8.469 1.00 93.38 213 GLN A O 1
ATOM 1746 N N . ILE A 1 214 ? -5.552 13.987 10.447 1.00 93.44 214 ILE A N 1
ATOM 1747 C CA . ILE A 1 214 ? -6.607 13.131 11.026 1.00 93.44 214 ILE A CA 1
ATOM 1748 C C . ILE A 1 214 ? -7.956 13.848 10.941 1.00 93.44 214 ILE A C 1
ATOM 1750 O O . ILE A 1 214 ? -8.900 13.325 10.358 1.00 93.44 214 ILE A O 1
ATOM 1754 N N . ARG A 1 215 ? -8.028 15.089 11.438 1.00 93.69 215 ARG A N 1
ATOM 1755 C CA . ARG A 1 215 ? -9.255 15.897 11.406 1.00 93.69 215 ARG A CA 1
ATOM 1756 C C . ARG A 1 215 ? -9.816 16.059 9.994 1.00 93.69 215 ARG A C 1
ATOM 1758 O O . ARG A 1 215 ? -11.023 15.943 9.788 1.00 93.69 215 ARG A O 1
ATOM 1765 N N . VAL A 1 216 ? -8.954 16.369 9.027 1.00 92.56 216 VAL A N 1
ATOM 1766 C CA . VAL A 1 216 ? -9.347 16.590 7.630 1.00 92.56 216 VAL A CA 1
ATOM 1767 C C . VAL A 1 216 ? -9.843 15.295 6.980 1.00 92.56 216 VAL A C 1
ATOM 1769 O O . VAL A 1 216 ? -10.874 15.327 6.303 1.00 92.56 216 VAL A O 1
ATOM 1772 N N . TYR A 1 217 ? -9.167 14.168 7.217 1.00 92.94 217 TYR A N 1
ATOM 1773 C CA . TYR A 1 217 ? -9.591 12.853 6.740 1.00 92.94 217 TYR A CA 1
ATOM 1774 C C . TYR A 1 217 ? -10.938 12.446 7.338 1.00 92.94 217 TYR A C 1
ATOM 1776 O O . TYR A 1 217 ? -11.875 12.225 6.575 1.00 92.94 217 TYR A O 1
ATOM 1784 N N . THR A 1 218 ? -11.081 12.451 8.668 1.00 91.31 218 THR A N 1
ATOM 1785 C CA . THR A 1 218 ? -12.326 12.063 9.358 1.00 91.31 218 THR A CA 1
ATOM 1786 C C . THR A 1 218 ? -13.517 12.908 8.912 1.00 91.31 218 THR A C 1
ATOM 1788 O O . THR A 1 218 ? -14.613 12.392 8.714 1.00 91.31 218 THR A O 1
ATOM 1791 N N . LYS A 1 219 ? -13.315 14.215 8.693 1.00 89.19 219 LYS A N 1
ATOM 1792 C CA . LYS A 1 219 ? -14.379 15.103 8.205 1.00 89.19 219 LYS A CA 1
ATOM 1793 C C . LYS A 1 219 ? -14.790 14.807 6.759 1.00 89.19 219 LYS A C 1
ATOM 1795 O O . LYS A 1 219 ? -15.940 15.042 6.398 1.00 89.19 219 LYS A O 1
ATOM 1800 N N . SER A 1 220 ? -13.852 14.366 5.924 1.00 88.44 220 SER A N 1
ATOM 1801 C CA . SER A 1 220 ? -14.080 14.187 4.483 1.00 88.44 220 SER A CA 1
ATOM 1802 C C . SER A 1 220 ? -14.542 12.776 4.127 1.00 88.44 220 SER A C 1
ATOM 1804 O O . SER A 1 220 ? -15.257 12.604 3.144 1.00 88.44 220 SER A O 1
ATOM 1806 N N . PHE A 1 221 ? -14.152 11.783 4.926 1.00 88.31 221 PHE A N 1
ATOM 1807 C CA . PHE A 1 221 ? -14.418 10.368 4.702 1.00 88.31 221 PHE A CA 1
ATOM 1808 C C . PHE A 1 221 ? -14.957 9.749 6.002 1.00 88.31 221 PHE A C 1
ATOM 1810 O O . PHE A 1 221 ? -14.171 9.355 6.862 1.00 88.31 221 PHE A O 1
ATOM 1817 N N . PRO A 1 222 ? -16.290 9.655 6.174 1.00 81.75 222 PRO A N 1
ATOM 1818 C CA . PRO A 1 222 ? -16.898 9.172 7.419 1.00 81.75 222 PRO A CA 1
ATOM 1819 C C . PRO A 1 222 ? -16.446 7.764 7.840 1.00 81.75 222 PRO A C 1
ATOM 1821 O O . PRO A 1 222 ? -16.310 7.496 9.031 1.00 81.75 222 PRO A O 1
ATOM 1824 N N . ASN A 1 223 ? -16.155 6.900 6.861 1.00 85.25 223 ASN A N 1
ATOM 1825 C CA . ASN A 1 223 ? -15.711 5.517 7.062 1.00 85.25 223 ASN A CA 1
ATOM 1826 C C . ASN A 1 223 ? -14.178 5.366 6.983 1.00 85.25 223 ASN A C 1
ATOM 1828 O O . ASN A 1 223 ? -13.680 4.285 6.669 1.00 85.25 223 ASN A O 1
ATOM 1832 N N . ILE A 1 224 ? -13.412 6.439 7.206 1.00 91.12 224 ILE A N 1
ATOM 1833 C CA . ILE A 1 224 ? -11.949 6.342 7.276 1.00 91.12 224 ILE A CA 1
ATOM 1834 C C . ILE A 1 224 ? -11.528 5.532 8.509 1.00 91.12 224 ILE A C 1
ATOM 1836 O O . ILE A 1 224 ? -12.083 5.695 9.606 1.00 91.12 224 ILE A O 1
ATOM 1840 N N . LYS A 1 225 ? -10.519 4.689 8.320 1.00 92.00 225 LYS A N 1
ATOM 1841 C CA . LYS A 1 225 ? -9.804 3.957 9.354 1.00 92.00 225 LYS A CA 1
ATOM 1842 C C . LYS A 1 225 ? -8.346 4.387 9.392 1.00 92.00 225 LYS A C 1
ATOM 1844 O O . LYS A 1 225 ? -7.766 4.772 8.380 1.00 92.00 225 LYS A O 1
ATOM 1849 N N . PHE A 1 226 ? -7.777 4.316 10.581 1.00 92.81 226 PHE A N 1
ATOM 1850 C CA . PHE A 1 226 ? -6.361 4.481 10.839 1.00 92.81 226 PHE A CA 1
ATOM 1851 C C . PHE A 1 226 ? -5.892 3.198 11.510 1.00 92.81 226 PHE A C 1
ATOM 1853 O O . PHE A 1 226 ? -6.296 2.923 12.646 1.00 92.81 226 PHE A O 1
ATOM 1860 N N . SER A 1 227 ? -5.073 2.419 10.810 1.00 91.81 227 SER A N 1
ATOM 1861 C CA . SER A 1 227 ? -4.434 1.255 11.407 1.00 91.81 227 SER A CA 1
ATOM 1862 C C . SER A 1 227 ? -3.233 1.683 12.244 1.00 91.81 227 SER A C 1
ATOM 1864 O O . SER A 1 227 ? -2.432 2.537 11.850 1.00 91.81 227 SER A O 1
ATOM 1866 N N . ILE A 1 228 ? -3.176 1.146 13.461 1.00 89.69 228 ILE A N 1
ATOM 1867 C CA . ILE A 1 228 ? -2.243 1.531 14.513 1.00 89.69 228 ILE A CA 1
ATOM 1868 C C . ILE A 1 228 ? -1.524 0.280 15.006 1.00 89.69 228 ILE A C 1
ATOM 1870 O O . ILE A 1 228 ? -2.144 -0.637 15.546 1.00 89.69 228 ILE A O 1
ATOM 1874 N N . SER A 1 229 ? -0.200 0.293 14.899 1.00 86.88 229 SER A N 1
ATOM 1875 C CA . SER A 1 229 ? 0.693 -0.675 15.525 1.00 86.88 229 SER A CA 1
ATOM 1876 C C . SER A 1 229 ? 1.396 -0.089 16.747 1.00 86.88 229 SER A C 1
ATOM 1878 O O . SER A 1 229 ? 1.536 1.127 16.922 1.00 86.88 229 SER A O 1
ATOM 1880 N N . LYS A 1 230 ? 1.890 -0.966 17.624 1.00 81.81 230 LYS A N 1
ATOM 1881 C CA . LYS A 1 230 ? 2.713 -0.541 18.763 1.00 81.81 230 LYS A CA 1
ATOM 1882 C C . LYS A 1 230 ? 4.004 0.121 18.281 1.00 81.81 230 LYS A C 1
ATOM 1884 O O . LYS A 1 230 ? 4.289 1.254 18.662 1.00 81.81 230 LYS A O 1
ATOM 1889 N N . VAL A 1 231 ? 4.760 -0.604 17.461 1.00 74.81 231 VAL A N 1
ATOM 1890 C CA . VAL A 1 231 ? 6.156 -0.282 17.140 1.00 74.81 231 VAL A CA 1
ATOM 1891 C C . VAL A 1 231 ? 6.254 0.947 16.239 1.00 74.81 231 VAL A C 1
ATOM 1893 O O . VAL A 1 231 ? 7.080 1.830 16.475 1.00 74.81 231 VAL A O 1
ATOM 1896 N N . LEU A 1 232 ? 5.404 1.049 15.214 1.00 78.38 232 LEU A N 1
ATOM 1897 C CA . LEU A 1 232 ? 5.482 2.179 14.290 1.00 78.38 232 LEU A CA 1
ATOM 1898 C C . LEU A 1 232 ? 4.706 3.397 14.775 1.00 78.38 232 LEU A C 1
ATOM 1900 O O . LEU A 1 232 ? 5.175 4.524 14.589 1.00 78.38 232 LEU A O 1
ATOM 1904 N N . ASN A 1 233 ? 3.549 3.198 15.411 1.00 83.50 233 ASN A N 1
ATOM 1905 C CA . ASN A 1 233 ? 2.648 4.303 15.730 1.00 83.50 233 ASN A CA 1
ATOM 1906 C C . ASN A 1 233 ? 2.740 4.723 17.192 1.00 83.50 233 ASN A C 1
ATOM 1908 O O . ASN A 1 233 ? 3.024 5.887 17.469 1.00 83.50 233 ASN A O 1
ATOM 1912 N N . LEU A 1 234 ? 2.505 3.817 18.141 1.00 80.38 234 LEU A N 1
ATOM 1913 C CA . LEU A 1 234 ? 2.396 4.204 19.551 1.00 80.38 234 LEU A CA 1
ATOM 1914 C C . LEU A 1 234 ? 3.752 4.583 20.156 1.00 80.38 234 LEU A C 1
ATOM 1916 O O . LEU A 1 234 ? 3.856 5.616 20.810 1.00 80.38 234 LEU A O 1
ATOM 1920 N N . GLU A 1 235 ? 4.824 3.852 19.871 1.00 83.88 235 GLU A N 1
ATOM 1921 C CA . GLU A 1 235 ? 6.152 4.200 20.398 1.00 83.88 235 GLU A CA 1
ATOM 1922 C C . GLU A 1 235 ? 6.644 5.580 19.928 1.00 83.88 235 GLU A C 1
ATOM 1924 O O . GLU A 1 235 ? 7.412 6.239 20.627 1.00 83.88 235 GLU A O 1
ATOM 1929 N N . ARG A 1 236 ? 6.170 6.056 18.769 1.00 83.62 236 ARG A N 1
ATOM 1930 C CA . ARG A 1 236 ? 6.646 7.301 18.141 1.00 83.62 236 ARG A CA 1
ATOM 1931 C C . ARG A 1 236 ? 5.661 8.464 18.224 1.00 83.62 236 ARG A C 1
ATOM 1933 O O . ARG A 1 236 ? 6.073 9.622 18.287 1.00 83.62 236 ARG A O 1
ATOM 1940 N N . TYR A 1 237 ? 4.362 8.180 18.184 1.00 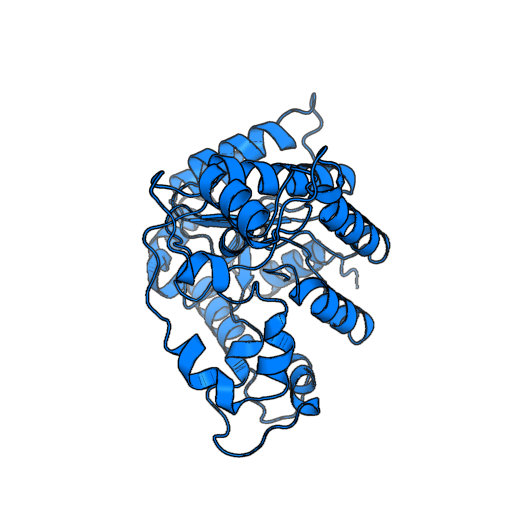85.25 237 TYR A N 1
ATOM 1941 C CA . TYR A 1 237 ? 3.309 9.167 17.930 1.00 85.25 237 TYR A CA 1
ATOM 1942 C C . TYR A 1 237 ? 2.127 9.072 18.903 1.00 85.25 237 TYR A C 1
ATOM 1944 O O . TYR A 1 237 ? 1.114 9.740 18.684 1.00 85.25 237 TYR A O 1
ATOM 1952 N N . LYS A 1 238 ? 2.253 8.318 20.004 1.00 88.00 238 LYS A N 1
ATOM 1953 C CA . LYS A 1 238 ? 1.208 8.155 21.030 1.00 88.00 238 LYS A CA 1
ATOM 1954 C C . LYS A 1 238 ? 0.568 9.469 21.479 1.00 88.00 238 LYS A C 1
ATOM 1956 O O . LYS A 1 238 ? -0.654 9.571 21.506 1.00 88.00 238 LYS A O 1
ATOM 1961 N N . GLU A 1 239 ? 1.367 10.498 21.755 1.00 89.00 239 GLU A N 1
ATOM 1962 C CA . GLU A 1 239 ? 0.850 11.804 22.191 1.00 89.00 239 GLU A CA 1
ATOM 1963 C C . GLU A 1 239 ? 0.010 12.512 21.119 1.00 89.00 239 GLU A C 1
ATOM 1965 O O . GLU A 1 239 ? -0.940 13.226 21.441 1.00 89.00 239 GLU A O 1
ATOM 1970 N N . ARG A 1 240 ? 0.312 12.293 19.831 1.00 90.38 240 ARG A N 1
ATOM 1971 C CA . ARG A 1 240 ? -0.501 12.838 18.735 1.00 90.38 240 ARG A CA 1
ATOM 1972 C C . ARG A 1 240 ? -1.865 12.166 18.697 1.00 90.38 240 ARG A C 1
ATOM 1974 O O . ARG A 1 240 ? -2.871 12.859 18.576 1.00 90.38 240 ARG A O 1
ATOM 1981 N N . LEU A 1 241 ? -1.887 10.840 18.827 1.00 89.31 241 LEU A N 1
ATOM 1982 C CA . LEU A 1 241 ? -3.123 10.067 18.839 1.00 89.31 241 LEU A CA 1
ATOM 1983 C C . LEU A 1 241 ? -3.976 10.408 20.069 1.00 89.31 241 LEU A C 1
ATOM 1985 O O . LEU A 1 241 ? -5.162 10.689 19.917 1.00 89.31 241 LEU A O 1
ATOM 1989 N N . ARG A 1 242 ? -3.364 10.504 21.260 1.00 90.12 242 ARG A N 1
ATOM 1990 C CA . ARG A 1 242 ? -4.025 10.967 22.494 1.00 90.12 242 ARG A CA 1
ATOM 1991 C C . ARG A 1 242 ? -4.720 12.309 22.284 1.00 90.12 242 ARG A C 1
ATOM 1993 O O . ARG A 1 242 ? -5.916 12.439 22.520 1.00 90.12 242 ARG A O 1
ATOM 2000 N N . LYS A 1 243 ? -3.987 13.293 21.761 1.00 91.75 243 LYS A N 1
ATOM 2001 C CA . LYS A 1 243 ? -4.530 14.629 21.506 1.00 91.75 243 LYS A CA 1
ATOM 2002 C C . LYS A 1 243 ? -5.628 14.624 20.435 1.00 91.75 243 LYS A C 1
ATOM 2004 O O . LYS A 1 243 ? -6.572 15.400 20.536 1.00 91.75 243 LYS A O 1
ATOM 2009 N N . ALA A 1 244 ? -5.542 13.760 19.423 1.00 92.19 244 ALA A N 1
ATOM 2010 C CA . ALA A 1 244 ? -6.606 13.609 18.429 1.00 92.19 244 ALA A CA 1
ATOM 2011 C C . ALA A 1 244 ? -7.910 13.069 19.050 1.00 92.19 244 ALA A C 1
ATOM 2013 O O . ALA A 1 244 ? -8.986 13.548 18.687 1.00 92.19 244 ALA A O 1
ATOM 2014 N N . PHE A 1 245 ? -7.816 12.137 20.007 1.00 90.50 245 PHE A N 1
ATOM 2015 C CA . PHE A 1 245 ? -8.961 11.670 20.795 1.00 90.50 245 PHE A CA 1
ATOM 2016 C C . PHE A 1 245 ? -9.520 12.766 21.709 1.00 90.50 245 PHE A C 1
ATOM 2018 O O . PHE A 1 245 ? -10.721 13.015 21.689 1.00 90.50 245 PHE A O 1
ATOM 2025 N N . GLU A 1 246 ? -8.665 13.472 22.457 1.00 91.19 246 GLU A N 1
ATOM 2026 C CA . GLU A 1 246 ? -9.075 14.584 23.335 1.00 91.19 246 GLU A CA 1
ATOM 2027 C C . GLU A 1 246 ? -9.815 15.687 22.564 1.00 91.19 246 GLU A C 1
ATOM 2029 O O . GLU A 1 246 ? -10.807 16.236 23.039 1.00 91.19 246 GLU A O 1
ATOM 2034 N N . LEU A 1 247 ? -9.374 15.978 21.337 1.00 92.38 247 LEU A N 1
ATOM 2035 C CA . LEU A 1 247 ? -10.003 16.954 20.443 1.00 92.38 247 LEU A CA 1
ATOM 2036 C C . LEU A 1 247 ? -11.207 16.399 19.666 1.00 92.38 247 LEU A C 1
ATOM 2038 O O . LEU A 1 247 ? -11.814 17.139 18.894 1.00 92.38 247 LEU A O 1
ATOM 2042 N N . HIS A 1 248 ? -11.562 15.125 19.856 1.00 90.75 248 HIS A N 1
ATOM 2043 C CA . HIS A 1 248 ? -12.678 14.456 19.179 1.00 90.75 248 HIS A CA 1
ATOM 2044 C C . HIS A 1 248 ? -12.543 14.459 17.643 1.00 90.75 248 HIS A C 1
ATOM 2046 O O . HIS A 1 248 ? -13.532 14.429 16.911 1.00 90.75 248 HIS A O 1
ATOM 2052 N N . TYR A 1 249 ? -11.309 14.503 17.130 1.00 92.38 249 TYR A N 1
ATOM 2053 C CA . TYR A 1 249 ? -11.022 14.424 15.691 1.00 92.38 249 TYR A CA 1
ATOM 2054 C C . TYR A 1 249 ? -11.021 12.984 15.172 1.00 92.38 249 TYR A C 1
ATOM 2056 O O . TYR A 1 249 ? -11.100 12.758 13.964 1.00 92.38 249 TYR A O 1
ATOM 2064 N N . VAL A 1 250 ? -10.916 12.021 16.084 1.00 90.25 250 VAL A N 1
ATOM 2065 C CA . VAL A 1 250 ? -10.962 10.585 15.824 1.00 90.25 250 VAL A CA 1
ATOM 2066 C C . VAL A 1 250 ? -11.731 9.912 16.958 1.00 90.25 250 VAL A C 1
ATOM 2068 O O . VAL A 1 250 ? -11.632 10.335 18.111 1.00 90.25 250 VAL A O 1
ATOM 2071 N N . GLY A 1 251 ? -12.518 8.890 16.633 1.00 88.25 251 GLY A N 1
ATOM 2072 C CA . GLY A 1 251 ? -13.173 8.032 17.618 1.00 88.25 251 GLY A CA 1
ATOM 2073 C C . GLY A 1 251 ? -12.707 6.584 17.504 1.00 88.25 251 GLY A C 1
ATOM 2074 O O . GLY A 1 251 ? -11.973 6.223 16.587 1.00 88.25 251 GLY A O 1
ATOM 2075 N N . VAL A 1 252 ? -13.152 5.734 18.434 1.00 86.00 252 VAL A N 1
ATOM 2076 C CA . VAL A 1 252 ? -12.819 4.294 18.436 1.00 86.00 252 VAL A CA 1
ATOM 2077 C C . VAL A 1 252 ? -13.223 3.633 17.121 1.00 86.00 252 VAL A C 1
ATOM 2079 O O . VAL A 1 252 ? -12.491 2.799 16.604 1.00 86.00 252 VAL A O 1
ATOM 2082 N N . GLN A 1 253 ? -14.346 4.062 16.540 1.00 85.31 253 GLN A N 1
ATOM 2083 C CA . GLN A 1 253 ? -14.847 3.611 15.243 1.00 85.31 253 GLN A CA 1
ATOM 2084 C C . GLN A 1 253 ? -13.902 3.894 14.073 1.00 85.31 253 GLN A C 1
ATOM 2086 O O . GLN A 1 253 ? -14.088 3.326 13.007 1.00 85.31 253 GLN A O 1
ATOM 2091 N N . ASN A 1 254 ? -12.903 4.758 14.235 1.00 89.25 254 ASN A N 1
ATOM 2092 C CA . ASN A 1 254 ? -11.923 5.056 13.196 1.00 89.25 254 ASN A CA 1
ATOM 2093 C C . ASN A 1 254 ? -10.607 4.288 13.388 1.00 89.25 254 ASN A C 1
ATOM 2095 O O . ASN A 1 254 ? -9.711 4.460 12.574 1.00 89.25 254 ASN A O 1
ATOM 2099 N N . ILE A 1 255 ? -10.450 3.477 14.437 1.00 89.25 255 ILE A N 1
ATOM 2100 C CA . ILE A 1 255 ? -9.188 2.781 14.723 1.00 89.25 255 ILE A CA 1
ATOM 2101 C C . ILE A 1 255 ? -9.263 1.314 14.313 1.00 89.25 255 ILE A C 1
ATOM 2103 O O . ILE A 1 255 ? -10.234 0.625 14.629 1.00 89.25 255 ILE A O 1
ATOM 2107 N N . LEU A 1 256 ? -8.196 0.853 13.664 1.00 88.38 256 LEU A N 1
ATOM 2108 C CA . LEU A 1 256 ? -7.838 -0.553 13.521 1.00 88.38 256 LEU A CA 1
ATOM 2109 C C . LEU A 1 256 ? -6.496 -0.794 14.231 1.00 88.38 256 LEU A C 1
ATOM 2111 O O . LEU A 1 256 ? -5.653 0.094 14.340 1.00 88.38 256 LEU A O 1
ATOM 2115 N N . LEU A 1 257 ? -6.313 -1.996 14.752 1.00 87.75 257 LEU A N 1
ATOM 2116 C CA . LEU A 1 257 ? -5.055 -2.536 15.268 1.00 87.75 257 LEU A CA 1
ATOM 2117 C C . LEU A 1 257 ? -4.344 -3.339 14.177 1.00 87.75 257 LEU A C 1
ATOM 2119 O O . LEU A 1 257 ? -4.952 -4.110 13.431 1.00 87.75 257 LEU A O 1
ATOM 2123 N N . GLU A 1 258 ? -3.029 -3.232 14.156 1.00 87.44 258 GLU A N 1
ATOM 2124 C CA . GLU A 1 258 ? -2.188 -4.070 13.317 1.00 87.44 258 GLU A CA 1
ATOM 2125 C C . GLU A 1 258 ? -0.876 -4.385 14.032 1.00 87.44 258 GLU A C 1
ATOM 2127 O O . GLU A 1 258 ? -0.429 -3.647 14.911 1.00 87.44 258 GLU A O 1
ATOM 2132 N N . SER A 1 259 ? -0.239 -5.491 13.660 1.00 83.62 259 SER A N 1
ATOM 2133 C CA . SER A 1 259 ? 1.122 -5.783 14.117 1.00 83.62 259 SER A CA 1
ATOM 2134 C C . SER A 1 259 ? 2.184 -5.145 13.223 1.00 83.62 259 SER A C 1
ATOM 2136 O O . SER A 1 259 ? 3.312 -4.982 13.674 1.00 83.62 259 SER A O 1
ATOM 2138 N N . ASP A 1 260 ? 1.824 -4.872 11.964 1.00 82.81 260 ASP A N 1
ATOM 2139 C CA . ASP A 1 260 ? 2.726 -4.524 10.862 1.00 82.81 260 ASP A CA 1
ATOM 2140 C C . ASP A 1 260 ? 3.976 -5.425 10.791 1.00 82.81 260 ASP A C 1
ATOM 2142 O O . ASP A 1 260 ? 5.127 -4.999 10.799 1.00 82.81 260 ASP A O 1
ATOM 2146 N N . LEU A 1 261 ? 3.733 -6.736 10.818 1.00 75.25 261 LEU A N 1
ATOM 2147 C CA . LEU A 1 261 ? 4.781 -7.742 10.704 1.00 75.25 261 LEU A CA 1
ATOM 2148 C C . LEU A 1 261 ? 4.546 -8.521 9.415 1.00 75.25 261 LEU A C 1
ATOM 2150 O O . LEU A 1 261 ? 3.443 -9.019 9.181 1.00 75.25 261 LEU A O 1
ATOM 2154 N N . GLY A 1 262 ? 5.589 -8.653 8.599 1.00 72.25 262 GLY A N 1
ATOM 2155 C CA . GLY A 1 262 ? 5.581 -9.587 7.479 1.00 72.25 262 GLY A CA 1
ATOM 2156 C C . GLY A 1 262 ? 5.590 -11.030 7.981 1.00 72.25 262 GLY A C 1
ATOM 2157 O O . GLY A 1 262 ? 6.176 -11.323 9.026 1.00 72.25 262 GLY A O 1
ATOM 2158 N N . LEU A 1 263 ? 4.999 -11.942 7.207 1.00 63.75 263 LEU A N 1
ATOM 2159 C CA . LEU A 1 263 ? 5.023 -13.378 7.515 1.00 63.75 263 LEU A CA 1
ATOM 2160 C C . LEU A 1 263 ? 6.459 -13.914 7.612 1.00 63.75 263 LEU A C 1
ATOM 2162 O O . LEU A 1 263 ? 6.746 -14.779 8.434 1.00 63.75 263 LEU A O 1
ATOM 2166 N N . ASP A 1 264 ? 7.381 -13.325 6.849 1.00 54.91 264 ASP A N 1
ATOM 2167 C CA . ASP A 1 264 ? 8.803 -13.665 6.879 1.00 54.91 264 ASP A CA 1
ATOM 2168 C C . ASP A 1 264 ? 9.490 -13.274 8.197 1.00 54.91 264 ASP A C 1
ATOM 2170 O O . ASP A 1 264 ? 10.481 -13.891 8.582 1.00 54.91 264 ASP A O 1
ATOM 2174 N N . GLY A 1 265 ? 8.964 -12.272 8.914 1.00 45.53 265 GLY A N 1
ATOM 2175 C CA . GLY A 1 265 ? 9.508 -11.773 10.183 1.00 45.53 265 GLY A CA 1
ATOM 2176 C C . GLY A 1 265 ? 9.391 -12.761 11.348 1.00 45.53 265 GLY A C 1
ATOM 2177 O O . GLY A 1 265 ? 10.010 -12.555 12.390 1.00 45.53 265 GLY A O 1
ATOM 2178 N N . LEU A 1 266 ? 8.632 -13.844 11.170 1.00 43.56 266 LEU A N 1
ATOM 2179 C CA . LEU A 1 266 ? 8.452 -14.907 12.158 1.00 43.56 266 LEU A CA 1
ATOM 2180 C C . LEU A 1 266 ? 9.585 -15.944 12.151 1.00 43.56 266 LEU A C 1
ATOM 2182 O O . LEU A 1 266 ? 9.794 -16.615 13.156 1.00 43.56 266 LEU A O 1
ATOM 2186 N N . TYR A 1 267 ? 10.355 -16.048 11.063 1.00 41.69 267 TYR A N 1
ATOM 2187 C CA . TYR A 1 267 ? 11.388 -17.086 10.910 1.00 41.69 267 TYR A CA 1
ATOM 2188 C C . TYR A 1 267 ? 12.777 -16.682 11.404 1.00 41.69 267 TYR A C 1
ATOM 2190 O O . TYR A 1 267 ? 13.691 -17.504 11.381 1.00 41.69 267 TYR A O 1
ATOM 2198 N N . TRP A 1 268 ? 12.979 -15.423 11.801 1.00 40.88 268 TRP A N 1
ATOM 2199 C CA . TRP A 1 268 ? 14.332 -14.889 12.000 1.00 40.88 268 TRP A CA 1
ATOM 2200 C C . TRP A 1 268 ? 14.873 -14.983 13.428 1.00 40.88 268 TRP A C 1
ATOM 2202 O O . TRP A 1 268 ? 16.074 -14.802 13.611 1.00 40.88 268 TRP A O 1
ATOM 2212 N N . GLU A 1 269 ? 14.052 -15.314 14.428 1.00 40.16 269 GLU A N 1
ATOM 2213 C CA . GLU A 1 269 ? 14.526 -15.442 15.819 1.00 40.16 269 GLU A CA 1
ATOM 2214 C C . GLU A 1 269 ? 14.551 -16.883 16.344 1.00 40.16 269 GLU A C 1
ATOM 2216 O O . GLU A 1 269 ? 15.361 -17.187 17.220 1.00 40.16 269 GLU A O 1
ATOM 2221 N N . GLU A 1 270 ? 13.780 -17.809 15.769 1.00 40.22 270 GLU A N 1
ATOM 2222 C CA . GLU A 1 270 ? 13.798 -19.204 16.206 1.00 40.22 270 GLU A CA 1
ATOM 2223 C C . GLU A 1 270 ? 14.364 -20.138 15.137 1.00 40.22 270 GLU A C 1
ATOM 2225 O O . GLU A 1 270 ? 13.724 -20.472 14.145 1.00 40.22 270 GLU A O 1
ATOM 2230 N N . ARG A 1 271 ? 15.548 -20.664 15.464 1.00 42.84 271 ARG A N 1
ATOM 2231 C CA . ARG A 1 271 ? 16.238 -21.822 14.874 1.00 42.84 271 ARG A CA 1
ATOM 2232 C C . ARG A 1 271 ? 17.206 -21.497 13.743 1.00 42.84 271 ARG A C 1
ATOM 2234 O O . ARG A 1 271 ? 16.943 -21.691 12.561 1.00 42.84 271 ARG A O 1
ATOM 2241 N N . GLN A 1 272 ? 18.451 -21.290 14.163 1.00 43.66 272 GLN A N 1
ATOM 2242 C CA . GLN A 1 272 ? 19.639 -21.580 13.361 1.00 43.66 272 GLN A CA 1
ATOM 2243 C C . GLN A 1 272 ? 19.698 -23.017 12.790 1.00 43.66 272 GLN A C 1
ATOM 2245 O O . GLN A 1 272 ? 20.673 -23.304 12.111 1.00 43.66 272 GLN A O 1
ATOM 2250 N N . ASN A 1 273 ? 18.742 -23.936 13.026 1.00 43.03 273 ASN A N 1
ATOM 2251 C CA . ASN A 1 273 ? 18.952 -25.350 12.680 1.00 43.03 273 ASN A CA 1
ATOM 2252 C C . ASN A 1 273 ? 17.731 -26.247 12.379 1.00 43.03 273 ASN A C 1
ATOM 2254 O O . ASN A 1 273 ? 17.877 -27.461 12.459 1.00 43.03 273 ASN A O 1
ATOM 2258 N N . GLN A 1 274 ? 16.556 -25.748 11.977 1.00 43.91 274 GLN A N 1
ATOM 2259 C CA . GLN A 1 274 ? 15.536 -26.650 11.401 1.00 43.91 274 GLN A CA 1
ATOM 2260 C C . GLN A 1 274 ? 14.502 -25.886 10.573 1.00 43.91 274 GLN A C 1
ATOM 2262 O O . GLN A 1 274 ? 13.672 -25.162 11.110 1.00 43.91 274 GLN A O 1
ATOM 2267 N N . LYS A 1 275 ? 14.577 -26.053 9.249 1.00 43.94 275 LYS A N 1
ATOM 2268 C CA . LYS A 1 275 ? 13.558 -25.602 8.300 1.00 43.94 275 LYS A CA 1
ATOM 2269 C C . LYS A 1 275 ? 12.459 -26.654 8.239 1.00 43.94 275 LYS A C 1
ATOM 2271 O O . LYS A 1 275 ? 12.723 -27.748 7.749 1.00 43.94 275 LYS A O 1
ATOM 2276 N N . CYS A 1 276 ? 11.257 -26.321 8.690 1.00 38.03 276 CYS A N 1
ATOM 2277 C CA . CYS A 1 276 ? 10.062 -27.061 8.309 1.00 38.03 276 CYS A CA 1
ATOM 2278 C C . CYS A 1 276 ? 9.158 -26.113 7.522 1.00 38.03 276 CYS A C 1
ATOM 2280 O O . CYS A 1 276 ? 8.727 -25.083 8.034 1.00 38.03 276 CYS A O 1
ATOM 2282 N N . GLU A 1 277 ? 8.943 -26.428 6.249 1.00 42.16 277 GLU A N 1
ATOM 2283 C CA . GLU A 1 277 ? 8.062 -25.675 5.358 1.00 42.16 277 GLU A CA 1
ATOM 2284 C C . GLU A 1 277 ? 6.580 -25.783 5.752 1.00 42.16 277 GLU A C 1
ATOM 2286 O O . GLU A 1 277 ? 5.803 -24.892 5.405 1.00 42.16 277 GLU A O 1
ATOM 2291 N N . ASP A 1 278 ? 6.226 -26.808 6.531 1.00 40.00 278 ASP A N 1
ATOM 2292 C CA . ASP A 1 278 ? 4.863 -27.088 6.995 1.00 40.00 278 ASP A CA 1
ATOM 2293 C C . ASP A 1 278 ? 4.478 -26.280 8.252 1.00 40.00 278 ASP A C 1
ATOM 2295 O O . ASP A 1 278 ? 3.310 -25.947 8.448 1.00 40.00 278 ASP A O 1
ATOM 2299 N N . ASP A 1 279 ? 5.457 -25.846 9.058 1.00 45.88 279 ASP A N 1
ATOM 2300 C CA . ASP A 1 279 ? 5.226 -24.985 10.238 1.00 45.88 279 ASP A CA 1
ATOM 2301 C C . ASP A 1 279 ? 4.899 -23.529 9.854 1.00 45.88 279 ASP A C 1
ATOM 2303 O O . ASP A 1 279 ? 4.458 -22.734 10.691 1.00 45.88 279 ASP A O 1
ATOM 2307 N N . ARG A 1 280 ? 5.108 -23.173 8.578 1.00 47.47 280 ARG A N 1
ATOM 2308 C CA . ARG A 1 280 ? 5.030 -21.795 8.079 1.00 47.47 280 ARG A CA 1
ATOM 2309 C C . ARG A 1 280 ? 3.665 -21.143 8.278 1.00 47.47 280 ARG A C 1
ATOM 2311 O O . ARG A 1 280 ? 3.560 -19.940 8.521 1.00 47.47 280 ARG A O 1
ATOM 2318 N N . TYR A 1 281 ? 2.624 -21.958 8.176 1.00 48.72 281 TYR A N 1
ATOM 2319 C CA . TYR A 1 281 ? 1.239 -21.511 8.233 1.00 48.72 281 TYR A CA 1
ATOM 2320 C C . TYR A 1 281 ? 0.541 -21.973 9.500 1.00 48.72 281 TYR A C 1
ATOM 2322 O O . TYR A 1 281 ? -0.280 -21.216 10.015 1.00 48.72 281 TYR A O 1
ATOM 2330 N N . GLU A 1 282 ? 0.926 -23.133 10.058 1.00 44.59 282 GLU A N 1
ATOM 2331 C CA . GLU A 1 282 ? 0.431 -23.570 11.364 1.00 44.59 282 GLU A CA 1
ATOM 2332 C C . GLU A 1 282 ? 0.659 -22.484 12.414 1.00 44.59 282 GLU A C 1
ATOM 2334 O O . GLU A 1 282 ? -0.261 -22.201 13.159 1.00 44.59 282 GLU A O 1
ATOM 2339 N N . PHE A 1 283 ? 1.799 -21.791 12.448 1.00 49.03 283 PHE A N 1
ATOM 2340 C CA . PHE A 1 283 ? 2.054 -20.761 13.464 1.00 49.03 283 PHE A CA 1
ATOM 2341 C C . PHE A 1 283 ? 1.054 -19.582 13.452 1.00 49.03 283 PHE A C 1
ATOM 2343 O O . PHE A 1 283 ? 0.715 -19.055 14.514 1.00 49.03 283 PHE A O 1
ATOM 2350 N N . LEU A 1 284 ? 0.542 -19.179 12.282 1.00 50.00 284 LEU A N 1
ATOM 2351 C CA . LEU A 1 284 ? -0.410 -18.061 12.153 1.00 50.00 284 LEU A CA 1
ATOM 2352 C C . LEU A 1 284 ? -1.811 -18.406 12.677 1.00 50.00 284 LEU A C 1
ATOM 2354 O O . LEU A 1 284 ? -2.545 -17.516 13.103 1.00 50.00 284 LEU A O 1
ATOM 2358 N N . ILE A 1 285 ? -2.165 -19.691 12.656 1.00 47.50 285 ILE A N 1
ATOM 2359 C CA . ILE A 1 285 ? -3.503 -20.221 12.976 1.00 47.50 285 ILE A CA 1
ATOM 2360 C C . ILE A 1 285 ? -3.503 -21.172 14.188 1.00 47.50 285 ILE A C 1
ATOM 2362 O O . ILE A 1 285 ? -4.560 -21.601 14.653 1.00 47.50 285 ILE A O 1
ATOM 2366 N N . SER A 1 286 ? -2.325 -21.526 14.700 1.00 44.94 286 SER A N 1
ATOM 2367 C CA . SER A 1 286 ? -2.120 -22.521 15.749 1.00 44.94 286 SER A CA 1
ATOM 2368 C C . SER A 1 286 ? -2.613 -21.993 17.085 1.00 44.94 286 SER A C 1
ATOM 2370 O O . SER A 1 286 ? -2.151 -20.971 17.590 1.00 44.94 286 SER A O 1
ATOM 2372 N N . ARG A 1 287 ? -3.497 -22.773 17.710 1.00 45.06 287 ARG A N 1
ATOM 2373 C CA . ARG A 1 287 ? -3.877 -22.642 19.122 1.00 45.06 287 ARG A CA 1
ATOM 2374 C C . ARG A 1 287 ? -3.006 -23.498 20.053 1.00 45.06 287 ARG A C 1
ATOM 2376 O O . ARG A 1 287 ? -3.415 -23.731 21.187 1.00 45.06 287 ARG A O 1
ATOM 2383 N N . LYS A 1 288 ? -1.858 -24.024 19.594 1.00 43.47 288 LYS A N 1
ATOM 2384 C CA . LYS A 1 288 ? -0.977 -24.850 20.440 1.00 43.47 288 LYS A CA 1
ATOM 2385 C C . LYS A 1 288 ? -0.537 -24.033 21.659 1.00 43.47 288 LYS A C 1
ATOM 2387 O O . LYS A 1 288 ? 0.112 -22.996 21.521 1.00 43.47 288 LYS A O 1
ATOM 2392 N N . GLU A 1 289 ? -0.901 -24.517 22.845 1.00 38.06 289 GLU A N 1
ATOM 2393 C CA . GLU A 1 289 ? -0.449 -23.975 24.126 1.00 38.06 289 GLU A CA 1
ATOM 2394 C C . GLU A 1 289 ? 1.087 -23.901 24.135 1.00 38.06 289 GLU A C 1
ATOM 2396 O O . GLU A 1 289 ? 1.765 -24.900 23.906 1.00 38.06 289 GLU A O 1
ATOM 2401 N N . GLY A 1 290 ? 1.635 -22.703 24.357 1.00 38.41 290 GLY A N 1
ATOM 2402 C CA . GLY A 1 290 ? 3.082 -22.466 24.431 1.00 38.41 290 GLY A CA 1
ATOM 2403 C C . GLY A 1 290 ? 3.747 -21.892 23.173 1.00 38.41 290 GLY A C 1
ATOM 2404 O O . GLY A 1 290 ? 4.885 -21.442 23.274 1.00 38.41 290 GLY A O 1
ATOM 2405 N N . ALA A 1 291 ? 3.069 -21.819 22.020 1.00 42.88 291 ALA A N 1
ATOM 2406 C CA . ALA A 1 291 ? 3.592 -21.086 20.862 1.00 42.88 291 ALA A CA 1
ATOM 2407 C C . ALA A 1 291 ? 3.370 -19.572 21.054 1.00 42.88 291 ALA A C 1
ATOM 2409 O O . ALA A 1 291 ? 2.234 -19.095 21.023 1.00 42.88 291 ALA A O 1
ATOM 2410 N N . GLN A 1 292 ? 4.436 -18.792 21.277 1.00 48.16 292 GLN A N 1
ATOM 2411 C CA . GLN A 1 292 ? 4.328 -17.330 21.338 1.00 48.16 292 GLN A CA 1
ATOM 2412 C C . GLN A 1 292 ? 4.072 -16.770 19.938 1.00 48.16 292 GLN A C 1
ATOM 2414 O O . GLN A 1 292 ? 5.004 -16.443 19.211 1.00 48.16 292 GLN A O 1
ATOM 2419 N N . ASN A 1 293 ? 2.802 -16.613 19.562 1.00 63.94 293 ASN A N 1
ATOM 2420 C CA . ASN A 1 293 ? 2.455 -15.874 18.356 1.00 63.94 293 ASN A CA 1
ATOM 2421 C C . ASN A 1 293 ? 2.828 -14.390 18.546 1.00 63.94 293 ASN A C 1
ATOM 2423 O O . ASN A 1 293 ? 2.117 -13.629 19.208 1.00 63.94 293 ASN A O 1
ATOM 2427 N N . ARG A 1 294 ? 3.968 -13.980 17.973 1.00 66.81 294 ARG A N 1
ATOM 2428 C CA . ARG A 1 294 ? 4.501 -12.610 18.057 1.00 66.81 294 ARG A CA 1
ATOM 2429 C C . ARG A 1 294 ? 3.497 -11.570 17.555 1.00 66.81 294 ARG A C 1
ATOM 2431 O O . ARG A 1 294 ? 3.434 -10.484 18.127 1.00 66.81 294 ARG A O 1
ATOM 2438 N N . HIS A 1 295 ? 2.669 -11.901 16.557 1.00 72.88 295 HIS A N 1
ATOM 2439 C CA . HIS A 1 295 ? 1.580 -11.019 16.128 1.00 72.88 295 HIS A CA 1
ATOM 2440 C C . HIS A 1 295 ? 0.555 -10.834 17.243 1.00 72.88 295 HIS A C 1
ATOM 2442 O O . HIS A 1 295 ? 0.230 -9.700 17.575 1.00 72.88 295 HIS A O 1
ATOM 2448 N N . THR A 1 296 ? 0.081 -11.920 17.859 1.00 72.44 296 THR A N 1
ATOM 2449 C CA . THR A 1 296 ? -0.884 -11.849 18.968 1.00 72.44 296 THR A CA 1
ATOM 2450 C C . THR A 1 296 ? -0.327 -11.057 20.148 1.00 72.44 296 THR A C 1
ATOM 2452 O O . THR A 1 296 ? -1.040 -10.232 20.715 1.00 72.44 296 THR A O 1
ATOM 2455 N N . GLY A 1 297 ? 0.952 -11.255 20.486 1.00 74.31 297 GLY A N 1
ATOM 2456 C CA . GLY A 1 297 ? 1.638 -10.471 21.515 1.00 74.31 297 GLY A CA 1
ATOM 2457 C C . GLY A 1 297 ? 1.668 -8.976 21.188 1.00 74.31 297 GLY A C 1
ATOM 2458 O O . GLY A 1 297 ? 1.270 -8.159 22.013 1.00 74.31 297 GLY A O 1
ATOM 2459 N N . LEU A 1 298 ? 2.060 -8.608 19.964 1.00 79.69 298 LEU A N 1
ATOM 2460 C CA . LEU A 1 298 ? 2.072 -7.208 19.536 1.00 79.69 298 LEU A CA 1
ATOM 2461 C C . LEU A 1 298 ? 0.674 -6.590 19.503 1.00 79.69 298 LEU A C 1
ATOM 2463 O O . LEU A 1 298 ? 0.514 -5.474 19.983 1.00 79.69 298 LEU A O 1
ATOM 2467 N N . LEU A 1 299 ? -0.331 -7.301 18.989 1.00 82.94 299 LEU A N 1
ATOM 2468 C CA . LEU A 1 299 ? -1.715 -6.825 18.956 1.00 82.94 299 LEU A CA 1
ATOM 2469 C C . LEU A 1 299 ? -2.256 -6.592 20.369 1.00 82.94 299 LEU A C 1
ATOM 2471 O O . LEU A 1 299 ? -2.867 -5.554 20.626 1.00 82.94 299 LEU A O 1
ATOM 2475 N N . LYS A 1 300 ? -1.980 -7.520 21.296 1.00 81.12 300 LYS A N 1
ATOM 2476 C CA . LYS A 1 300 ? -2.325 -7.368 22.712 1.00 81.12 300 LYS A CA 1
ATOM 2477 C C . LYS A 1 300 ? -1.652 -6.131 23.305 1.00 81.12 300 LYS A C 1
ATOM 2479 O O . LYS A 1 300 ? -2.333 -5.301 23.901 1.00 81.12 300 LYS A O 1
ATOM 2484 N N . ASP A 1 301 ? -0.350 -5.963 23.093 1.00 82.81 301 ASP A N 1
ATOM 2485 C CA . ASP A 1 301 ? 0.370 -4.799 23.606 1.00 82.81 301 ASP A CA 1
ATOM 2486 C C . ASP A 1 301 ? -0.139 -3.480 22.997 1.00 82.81 301 ASP A C 1
ATOM 2488 O O . ASP A 1 301 ? -0.216 -2.460 23.687 1.00 82.81 301 ASP A O 1
ATOM 2492 N N . THR A 1 302 ? -0.467 -3.466 21.699 1.00 86.19 302 THR A N 1
ATOM 2493 C CA . THR A 1 302 ? -1.065 -2.307 21.020 1.00 86.19 302 THR A CA 1
ATOM 2494 C C . THR A 1 302 ? -2.402 -1.958 21.658 1.00 86.19 302 THR A C 1
ATOM 2496 O O . THR A 1 302 ? -2.634 -0.793 21.991 1.00 86.19 302 THR A O 1
ATOM 2499 N N . PHE A 1 303 ? -3.250 -2.960 21.888 1.00 85.19 303 PHE A N 1
ATOM 2500 C CA . PHE A 1 303 ? -4.537 -2.787 22.544 1.00 85.19 303 PHE A CA 1
ATOM 2501 C C . PHE A 1 303 ? -4.391 -2.205 23.961 1.00 85.19 303 PHE A C 1
ATOM 2503 O O . PHE A 1 303 ? -4.975 -1.161 24.257 1.00 85.19 303 PHE A O 1
ATOM 2510 N N . GLU A 1 304 ? -3.553 -2.804 24.812 1.00 86.00 304 GLU A N 1
ATOM 2511 C CA . GLU A 1 304 ? -3.332 -2.341 26.192 1.00 86.00 304 GLU A CA 1
ATOM 2512 C C . GLU A 1 304 ? -2.799 -0.901 26.259 1.00 86.00 304 GLU A C 1
ATOM 2514 O O . GLU A 1 304 ? -3.046 -0.164 27.218 1.00 86.00 304 GLU A O 1
ATOM 2519 N N . GLN A 1 305 ? -2.034 -0.471 25.254 1.00 86.38 305 GLN A N 1
ATOM 2520 C CA . GLN A 1 305 ? -1.564 0.908 25.173 1.00 86.38 305 GLN A CA 1
ATOM 2521 C C . GLN A 1 305 ? -2.640 1.881 24.694 1.00 86.38 305 GLN A C 1
ATOM 2523 O O . GLN A 1 305 ? -2.664 3.015 25.176 1.00 86.38 305 GLN A O 1
ATOM 2528 N N . LEU A 1 306 ? -3.511 1.460 23.775 1.00 85.62 306 LEU A N 1
ATOM 2529 C CA . LEU A 1 306 ? -4.637 2.261 23.297 1.00 85.62 306 LEU A CA 1
ATOM 2530 C C . LEU A 1 306 ? -5.690 2.472 24.383 1.00 85.62 306 LEU A C 1
ATOM 2532 O O . LEU A 1 306 ? -6.178 3.587 24.530 1.00 85.62 306 LEU A O 1
ATOM 2536 N N . GLU A 1 307 ? -5.987 1.457 25.193 1.00 84.94 307 GLU A N 1
ATOM 2537 C CA . GLU A 1 307 ? -6.917 1.581 26.325 1.00 84.94 307 GLU A CA 1
ATOM 2538 C C . GLU A 1 307 ? -6.464 2.668 27.320 1.00 84.94 307 GLU A C 1
ATOM 2540 O O . GLU A 1 307 ? -7.273 3.427 27.855 1.00 84.94 307 GLU A O 1
ATOM 2545 N N . LYS A 1 308 ? -5.146 2.838 27.490 1.00 85.75 308 LYS A N 1
ATOM 2546 C CA . LYS A 1 308 ? -4.552 3.891 28.333 1.00 85.75 308 LYS A CA 1
ATOM 2547 C C . LYS A 1 308 ? -4.658 5.300 27.735 1.00 85.75 308 LYS A C 1
ATOM 2549 O O . LYS A 1 308 ? -4.319 6.258 28.429 1.00 85.75 308 LYS A O 1
ATOM 2554 N N . LEU A 1 309 ? -5.056 5.453 26.468 1.00 81.25 309 LEU A N 1
ATOM 2555 C CA . LEU A 1 309 ? -5.102 6.756 25.792 1.00 81.25 309 LEU A CA 1
ATOM 2556 C C . LEU A 1 309 ? -6.391 7.542 25.999 1.00 81.25 309 LEU A C 1
ATOM 2558 O O . LEU A 1 309 ? -6.373 8.756 25.802 1.00 81.25 309 LEU A O 1
ATOM 2562 N N . GLY A 1 310 ? -7.488 6.907 26.402 1.00 68.38 310 GLY A N 1
ATOM 2563 C CA . GLY A 1 310 ? -8.716 7.643 26.663 1.00 68.38 310 GLY A CA 1
ATOM 2564 C C . GLY A 1 310 ? -9.854 6.777 27.195 1.00 68.38 310 GLY A C 1
ATOM 2565 O O . GLY A 1 310 ? -9.969 5.605 26.828 1.00 68.38 310 GLY A O 1
ATOM 2566 N N . PRO A 1 311 ? -10.732 7.348 28.039 1.00 60.38 311 PRO A N 1
ATOM 2567 C CA . PRO A 1 311 ? -11.877 6.630 28.573 1.00 60.38 311 PRO A CA 1
ATOM 2568 C C . PRO A 1 311 ? -12.803 6.206 27.428 1.00 60.38 311 PRO A C 1
ATOM 2570 O O . PRO A 1 311 ? -13.317 7.030 26.675 1.00 60.38 311 PRO A O 1
ATOM 2573 N N . GLY A 1 312 ? -13.020 4.897 27.298 1.00 69.12 312 GLY A N 1
ATOM 2574 C CA . GLY A 1 312 ? -13.970 4.330 26.346 1.00 69.12 312 GLY A CA 1
ATOM 2575 C C . GLY A 1 312 ? -13.369 3.689 25.097 1.00 69.12 312 GLY A C 1
ATOM 2576 O O . GLY A 1 312 ? -14.169 3.232 24.278 1.00 69.12 312 GLY A O 1
ATOM 2577 N N . ILE A 1 313 ? -12.040 3.610 24.962 1.00 75.50 313 ILE A N 1
ATOM 2578 C CA . ILE A 1 313 ? -11.362 2.720 24.006 1.00 75.50 313 ILE A CA 1
ATOM 2579 C C . ILE A 1 313 ? -11.293 1.327 24.644 1.00 75.50 313 ILE A C 1
ATOM 2581 O O . ILE A 1 313 ? -10.425 1.069 25.467 1.00 75.50 313 ILE A O 1
ATOM 2585 N N . THR A 1 314 ? -12.242 0.450 24.314 1.00 79.50 314 THR A N 1
ATOM 2586 C CA . THR A 1 314 ? -12.319 -0.912 24.871 1.00 79.50 314 THR A CA 1
ATOM 2587 C C . THR A 1 314 ? -12.218 -1.958 23.771 1.00 79.50 314 THR A C 1
ATOM 2589 O O . THR A 1 314 ? -12.588 -1.685 22.625 1.00 79.50 314 THR A O 1
ATOM 2592 N N . LEU A 1 315 ? -11.774 -3.169 24.129 1.00 74.38 315 LEU A N 1
ATOM 2593 C CA . LEU A 1 315 ? -11.647 -4.279 23.180 1.00 74.38 315 LEU A CA 1
ATOM 2594 C C . LEU A 1 315 ? -12.989 -4.564 22.514 1.00 74.38 315 LEU A C 1
ATOM 2596 O O . LEU A 1 315 ? -13.077 -4.589 21.301 1.00 74.38 315 LEU A O 1
ATOM 2600 N N . GLN A 1 316 ? -14.065 -4.613 23.299 1.00 78.25 316 GLN A N 1
ATOM 2601 C CA . GLN A 1 316 ? -15.414 -4.871 22.799 1.00 78.25 316 GLN A CA 1
ATOM 2602 C C . GLN A 1 316 ? -15.872 -3.877 21.716 1.00 78.25 316 GLN A C 1
ATOM 2604 O O . GLN A 1 316 ? -16.585 -4.249 20.787 1.00 78.25 316 GLN A O 1
ATOM 2609 N N . LYS A 1 317 ? -15.476 -2.601 21.817 1.00 77.94 317 LYS A N 1
ATOM 2610 C CA . LYS A 1 317 ? -15.803 -1.598 20.793 1.00 77.94 317 LYS A CA 1
ATOM 2611 C C . LYS A 1 317 ? -14.915 -1.724 19.560 1.00 77.94 317 LYS A C 1
ATOM 2613 O O . LYS A 1 317 ? -15.404 -1.504 18.459 1.00 77.94 317 LYS A O 1
ATOM 2618 N N . LEU A 1 318 ? -13.635 -2.047 19.744 1.00 75.81 318 LEU A N 1
ATOM 2619 C CA . LEU A 1 318 ? -12.719 -2.303 18.635 1.00 75.81 318 LEU A CA 1
ATOM 2620 C C . LEU A 1 318 ? -13.138 -3.562 17.875 1.00 75.81 318 LEU A C 1
ATOM 2622 O O . LEU A 1 318 ? -13.328 -3.487 16.668 1.00 75.81 318 LEU A O 1
ATOM 2626 N N . ASP A 1 319 ? -13.389 -4.666 18.573 1.00 71.81 319 ASP A N 1
ATOM 2627 C CA . ASP A 1 319 ? -13.851 -5.936 18.009 1.00 71.81 319 ASP A CA 1
ATOM 2628 C C . ASP A 1 319 ? -15.127 -5.760 17.191 1.00 71.81 319 ASP A C 1
ATOM 2630 O O . ASP A 1 319 ? -15.221 -6.271 16.078 1.00 71.81 319 ASP A O 1
ATOM 2634 N N . LYS A 1 320 ? -16.085 -4.960 17.676 1.00 73.06 320 LYS A N 1
ATOM 2635 C CA . LYS A 1 320 ? -17.281 -4.633 16.893 1.00 73.06 320 LYS A CA 1
ATOM 2636 C C . LYS A 1 320 ? -16.929 -3.953 15.564 1.00 73.06 320 LYS A C 1
ATOM 2638 O O . LYS A 1 320 ? -17.487 -4.312 14.532 1.00 73.06 320 LYS A O 1
ATOM 2643 N N . ASN A 1 321 ? -15.980 -3.017 15.566 1.00 67.88 321 ASN A N 1
ATOM 2644 C CA . ASN A 1 321 ? -15.521 -2.382 14.329 1.00 67.88 321 ASN A CA 1
ATOM 2645 C C . ASN A 1 321 ? -14.838 -3.381 13.386 1.00 67.88 321 ASN A C 1
ATOM 2647 O O . ASN A 1 321 ? -14.952 -3.228 12.173 1.00 67.88 321 ASN A O 1
ATOM 2651 N N . TYR A 1 322 ? -14.121 -4.373 13.922 1.00 70.88 322 TYR A N 1
ATOM 2652 C CA . TYR A 1 322 ? -13.525 -5.447 13.126 1.00 70.88 322 TYR A CA 1
ATOM 2653 C C . TYR A 1 322 ? -14.571 -6.374 12.526 1.00 70.88 322 TYR A C 1
ATOM 2655 O O . TYR A 1 322 ? -14.450 -6.724 11.356 1.00 70.88 322 TYR A O 1
ATOM 2663 N N . ALA A 1 323 ? -15.601 -6.742 13.287 1.00 68.44 323 ALA A N 1
ATOM 2664 C CA . ALA A 1 323 ? -16.716 -7.538 12.786 1.00 68.44 323 ALA A CA 1
ATOM 2665 C C . ALA A 1 323 ? -17.430 -6.813 11.632 1.00 68.44 323 ALA A C 1
ATOM 2667 O O . ALA A 1 323 ? -17.641 -7.396 10.568 1.00 68.44 323 ALA A O 1
ATOM 2668 N N . GLU A 1 324 ? -17.694 -5.512 11.799 1.00 66.19 324 GLU A N 1
ATOM 2669 C CA . GLU A 1 324 ? -18.250 -4.654 10.745 1.00 66.19 324 GLU A CA 1
ATOM 2670 C C . GLU A 1 324 ? -17.310 -4.530 9.528 1.00 66.19 324 GLU A C 1
ATOM 2672 O O . GLU A 1 324 ? -17.770 -4.564 8.389 1.00 66.19 324 GLU A O 1
ATOM 2677 N N . TYR A 1 325 ? -15.993 -4.411 9.740 1.00 65.38 325 TYR A N 1
ATOM 2678 C CA . TYR A 1 325 ? -14.994 -4.324 8.666 1.00 65.38 325 TYR A CA 1
ATOM 2679 C C . TYR A 1 325 ? -14.864 -5.628 7.869 1.00 65.38 325 TYR A C 1
ATOM 2681 O O . TYR A 1 325 ? -14.851 -5.615 6.641 1.00 65.38 325 TYR A O 1
ATOM 2689 N N . LEU A 1 326 ? -14.800 -6.765 8.561 1.00 63.19 326 LEU A N 1
ATOM 2690 C CA . LEU A 1 326 ? -14.621 -8.085 7.956 1.00 63.19 326 LEU A CA 1
ATOM 2691 C C . LEU A 1 326 ? -15.934 -8.680 7.426 1.00 63.19 326 LEU A C 1
ATOM 2693 O O . LEU A 1 326 ? -15.928 -9.793 6.898 1.00 63.19 326 LEU A O 1
ATOM 2697 N N . SER A 1 327 ? -17.056 -7.960 7.564 1.00 61.03 327 SER A N 1
ATOM 2698 C CA . SER A 1 327 ? -18.403 -8.473 7.279 1.00 61.03 327 SER A CA 1
ATOM 2699 C C . SER A 1 327 ? -18.680 -9.813 7.979 1.00 61.03 327 SER A C 1
ATOM 2701 O O . SER A 1 327 ? -19.395 -10.668 7.454 1.00 61.03 327 SER A O 1
ATOM 2703 N N . ILE A 1 328 ? -18.084 -10.022 9.157 1.00 49.25 328 ILE A N 1
ATOM 2704 C CA . ILE A 1 328 ? -18.321 -11.203 9.988 1.00 49.25 328 ILE A CA 1
ATOM 2705 C C . ILE A 1 328 ? -19.603 -10.904 10.764 1.00 49.25 328 ILE A C 1
ATOM 2707 O O . ILE A 1 328 ? -19.584 -10.207 11.774 1.00 49.25 328 ILE A O 1
ATOM 2711 N N . SER A 1 329 ? -20.732 -11.352 10.214 1.00 41.75 329 SER A N 1
ATOM 2712 C CA . SER A 1 329 ? -21.988 -11.454 10.965 1.00 41.75 329 SER A CA 1
ATOM 2713 C C . SER A 1 329 ? -21.938 -12.763 11.752 1.00 41.75 329 SER A C 1
ATOM 2715 O O . SER A 1 329 ? -21.530 -13.767 11.164 1.00 41.75 329 SER A O 1
ATOM 2717 N N . ASP A 1 330 ? -22.303 -12.721 13.036 1.00 39.84 330 ASP A N 1
ATOM 2718 C CA . ASP A 1 330 ? -22.403 -13.893 13.926 1.00 39.84 330 ASP A CA 1
ATOM 2719 C C . ASP A 1 330 ? -23.193 -15.069 13.324 1.00 39.84 330 ASP A C 1
ATOM 2721 O O . ASP A 1 330 ? -24.196 -14.816 12.608 1.00 39.84 330 ASP A O 1
#

pLDDT: mean 79.51, std 18.46, range [38.03, 98.56]

InterPro domains:
  IPR001130 3'-5' ssDNA/RNA exonuclease TatD-like [PF01026] (9-260)
  IPR032466 Metal-dependent hydrolase [SSF51556] (2-261)
  IPR053044 Metallo-dependent Hydrolase/TatD-type [PTHR47345] (1-269)

Secondary structure (DSSP, 8-state):
---STTHHHHHHHHHHH-TTT---B----GGGGGGEESS-GGGSSS---HHHHHHHHHHHHEES--PPPHHHHHHS-PPEEHHHHHHHHHHHHHH-TT-BEEEEEEESS---BTT--S--TTHHHHHH-GGGHHHHHT---B-S-EE-HHHHHHHHHHHHHHHHHHT--EEEEEES-HHHHHHHHHHHHS--SS----S--EEETT----HHHHHHHHHH-TTEEEEE-IIIIIHHHHHHHHHHHHTTSS-GGGEEE-----GGGGSSSS-TT---SSHHHHHHH---TT---HHHHHHHHHHHHHHTTSTT--HHHHHHHHHHHTT---